Protein AF-A0A965QJ14-F1 (afdb_monomer)

Structure (mmCIF, N/CA/C/O backbone):
data_AF-A0A965QJ14-F1
#
_entry.id   AF-A0A965QJ14-F1
#
loop_
_atom_site.group_PDB
_atom_site.id
_atom_site.type_symbol
_atom_site.label_atom_id
_atom_site.label_alt_id
_atom_site.label_comp_id
_atom_site.label_asym_id
_atom_site.label_entity_id
_atom_site.label_seq_id
_atom_site.pdbx_PDB_ins_code
_atom_site.Cartn_x
_atom_site.Cartn_y
_atom_site.Cartn_z
_atom_site.occupancy
_atom_site.B_iso_or_equiv
_atom_site.auth_seq_id
_atom_site.auth_comp_id
_atom_site.auth_asym_id
_atom_site.auth_atom_id
_atom_site.pdbx_PDB_model_num
ATOM 1 N N . PRO A 1 1 ? 15.599 -41.727 -6.965 1.00 34.91 1 PRO A N 1
ATOM 2 C CA . PRO A 1 1 ? 16.949 -41.591 -7.567 1.00 34.91 1 PRO A CA 1
ATOM 3 C C . PRO A 1 1 ? 17.656 -40.331 -7.037 1.00 34.91 1 PRO A C 1
ATOM 5 O O . PRO A 1 1 ? 17.507 -39.243 -7.571 1.00 34.91 1 PRO A O 1
ATOM 8 N N . THR A 1 2 ? 18.302 -40.523 -5.885 1.00 31.22 2 THR A N 1
ATOM 9 C CA . THR A 1 2 ? 19.515 -39.866 -5.357 1.00 31.22 2 THR A CA 1
ATOM 10 C C . THR A 1 2 ? 19.988 -38.524 -5.944 1.00 31.22 2 THR A C 1
ATOM 12 O O . THR A 1 2 ? 20.494 -38.467 -7.062 1.00 31.22 2 THR A O 1
ATOM 15 N N . PHE A 1 3 ? 19.957 -37.493 -5.091 1.00 28.38 3 PHE A N 1
ATOM 16 C CA . PHE A 1 3 ? 20.779 -36.276 -5.158 1.00 28.38 3 PHE A CA 1
ATOM 17 C C . PHE A 1 3 ? 22.271 -36.586 -4.913 1.00 28.38 3 PHE A C 1
ATOM 19 O O . PHE A 1 3 ? 22.562 -37.431 -4.061 1.00 28.38 3 PHE A O 1
ATOM 26 N N . PRO A 1 4 ? 23.227 -35.871 -5.539 1.00 39.47 4 PRO A N 1
ATOM 27 C CA . PRO A 1 4 ? 24.617 -35.866 -5.104 1.00 39.47 4 PRO A CA 1
ATOM 28 C C . PRO A 1 4 ? 24.947 -34.650 -4.223 1.00 39.47 4 PRO A C 1
ATOM 30 O O . PRO A 1 4 ? 24.648 -33.504 -4.554 1.00 39.47 4 PRO A O 1
ATOM 33 N N . ALA A 1 5 ? 25.608 -34.937 -3.101 1.00 30.12 5 ALA A N 1
ATOM 34 C CA . ALA A 1 5 ? 26.151 -33.988 -2.138 1.00 30.12 5 ALA A CA 1
ATOM 35 C C . ALA A 1 5 ? 27.408 -33.269 -2.669 1.00 30.12 5 ALA A C 1
ATOM 37 O O . ALA A 1 5 ? 28.304 -33.899 -3.236 1.00 30.12 5 ALA A O 1
ATOM 38 N N . LEU A 1 6 ? 27.503 -31.960 -2.418 1.00 29.30 6 LEU A N 1
ATOM 39 C CA . LEU A 1 6 ? 28.696 -31.154 -2.677 1.00 29.30 6 LEU A CA 1
ATOM 40 C C . LEU A 1 6 ? 29.699 -31.273 -1.521 1.00 29.30 6 LEU A C 1
ATOM 42 O O . LEU A 1 6 ? 29.374 -31.092 -0.349 1.00 29.30 6 LEU A O 1
ATOM 46 N N . ARG A 1 7 ? 30.936 -31.611 -1.894 1.00 28.84 7 ARG A N 1
ATOM 47 C CA . ARG A 1 7 ? 32.100 -31.809 -1.026 1.00 28.84 7 ARG A CA 1
ATOM 48 C C . ARG A 1 7 ? 32.691 -30.477 -0.558 1.00 28.84 7 ARG A C 1
ATOM 50 O O . ARG A 1 7 ? 32.917 -29.578 -1.360 1.00 28.84 7 ARG A O 1
ATOM 57 N N . GLN A 1 8 ? 33.051 -30.429 0.724 1.00 26.95 8 GLN A N 1
ATOM 58 C CA . GLN A 1 8 ? 33.962 -29.448 1.316 1.00 26.95 8 GLN A CA 1
ATOM 59 C C . GLN A 1 8 ? 35.376 -29.580 0.726 1.00 26.95 8 GLN A C 1
ATOM 61 O O . GLN A 1 8 ? 35.921 -30.684 0.665 1.00 26.95 8 GLN A O 1
ATOM 66 N N . SER A 1 9 ? 36.012 -28.457 0.387 1.00 29.09 9 SER A N 1
ATOM 67 C CA . SER A 1 9 ? 37.451 -28.386 0.113 1.00 29.09 9 SER A CA 1
ATOM 68 C C . SER A 1 9 ? 38.147 -27.473 1.123 1.00 29.09 9 SER A C 1
ATOM 70 O O . SER A 1 9 ? 38.021 -26.252 1.066 1.00 29.09 9 SER A O 1
ATOM 72 N N . LYS A 1 10 ? 38.916 -28.088 2.027 1.00 26.64 10 LYS A N 1
ATOM 73 C CA . LYS A 1 10 ? 39.998 -27.451 2.787 1.00 26.64 10 LYS A CA 1
ATOM 74 C C . LYS A 1 10 ? 41.191 -27.217 1.851 1.00 26.64 10 LYS A C 1
ATOM 76 O O . LYS A 1 10 ? 41.605 -28.149 1.164 1.00 26.64 10 LYS A O 1
ATOM 81 N N . LYS A 1 11 ? 41.804 -26.033 1.900 1.00 27.42 11 LYS A N 1
ATOM 82 C CA . LYS A 1 11 ? 43.223 -25.836 1.565 1.00 27.42 11 LYS A CA 1
ATOM 83 C C . LYS A 1 11 ? 43.882 -24.989 2.652 1.00 27.42 11 LYS A C 1
ATOM 85 O O . LYS A 1 11 ? 43.335 -23.981 3.081 1.00 27.42 11 LYS A O 1
ATOM 90 N N . LEU A 1 12 ? 45.021 -25.494 3.111 1.00 26.45 12 LEU A N 1
ATOM 91 C CA . LEU A 1 12 ? 45.897 -24.992 4.165 1.00 26.45 12 LEU A CA 1
ATOM 92 C C . LEU A 1 12 ? 47.086 -24.231 3.554 1.00 26.45 12 LEU A C 1
ATOM 94 O O . LEU A 1 12 ? 47.591 -24.650 2.517 1.00 26.45 12 LEU A O 1
ATOM 98 N N . CYS A 1 13 ? 47.500 -23.188 4.285 1.00 23.22 13 CYS A N 1
ATOM 99 C CA . CYS A 1 13 ? 48.841 -22.626 4.528 1.00 23.22 13 CYS A CA 1
ATOM 100 C C . CYS A 1 13 ? 49.829 -22.288 3.393 1.00 23.22 13 CYS A C 1
ATOM 102 O O . CYS A 1 13 ? 50.221 -23.142 2.611 1.00 23.22 13 CYS A O 1
ATOM 104 N N . ASN A 1 14 ? 50.334 -21.047 3.459 1.00 24.73 14 ASN A N 1
ATOM 105 C CA . ASN A 1 14 ? 51.738 -20.651 3.724 1.00 24.73 14 ASN A CA 1
ATOM 106 C C . ASN A 1 14 ? 51.687 -19.169 4.178 1.00 24.73 14 ASN A C 1
ATOM 108 O O . ASN A 1 14 ? 51.086 -18.361 3.482 1.00 24.73 14 ASN A O 1
ATOM 112 N N . SER A 1 15 ? 51.941 -18.793 5.438 1.00 25.86 15 SER A N 1
ATOM 113 C CA . SER A 1 15 ? 53.226 -18.577 6.135 1.00 25.86 15 SER A CA 1
ATOM 114 C C . SER A 1 15 ? 54.187 -17.616 5.426 1.00 25.86 15 SER A C 1
ATOM 116 O O . SER A 1 15 ? 54.907 -18.040 4.532 1.00 25.86 15 SER A O 1
ATOM 118 N N . GLU A 1 16 ? 54.258 -16.375 5.909 1.00 26.72 16 GLU A N 1
ATOM 119 C CA . GLU A 1 16 ? 55.515 -15.638 6.067 1.00 26.72 16 GLU A CA 1
ATOM 120 C C . GLU A 1 16 ? 55.372 -14.623 7.213 1.00 26.72 16 GLU A C 1
ATOM 122 O O . GLU A 1 16 ? 54.346 -13.967 7.390 1.00 26.72 16 GLU A O 1
ATOM 127 N N . SER A 1 17 ? 56.398 -14.620 8.049 1.00 25.14 17 SER A N 1
ATOM 128 C CA . SER A 1 17 ? 56.559 -13.988 9.355 1.00 25.14 17 SER A CA 1
ATOM 129 C C . SER A 1 17 ? 57.442 -12.750 9.246 1.00 25.14 17 SER A C 1
ATOM 131 O O . SER A 1 17 ? 58.431 -12.816 8.527 1.00 25.14 17 SER A O 1
ATOM 133 N N . PHE A 1 18 ? 57.189 -11.705 10.039 1.00 26.47 18 PHE A N 1
ATOM 134 C CA . PHE A 1 18 ? 58.263 -10.876 10.595 1.00 26.47 18 PHE A CA 1
ATOM 135 C C . PHE A 1 18 ? 57.875 -10.316 11.965 1.00 26.47 18 PHE A C 1
ATOM 137 O O . PHE A 1 18 ? 56.829 -9.692 12.145 1.00 26.47 18 PHE A O 1
ATOM 144 N N . ASP A 1 19 ? 58.763 -10.594 12.912 1.00 26.38 19 ASP A N 1
ATOM 145 C CA . ASP A 1 19 ? 58.796 -10.149 14.293 1.00 26.38 19 ASP A CA 1
ATOM 146 C C . ASP A 1 19 ? 58.995 -8.631 14.422 1.00 26.38 19 ASP A C 1
ATOM 148 O O . ASP A 1 19 ? 59.750 -8.022 13.664 1.00 26.38 19 ASP A O 1
ATOM 152 N N . ASN A 1 20 ? 58.424 -8.035 15.472 1.00 25.66 20 ASN A N 1
ATOM 153 C CA . ASN A 1 20 ? 59.263 -7.382 16.477 1.00 25.66 20 ASN A CA 1
ATOM 154 C C . ASN A 1 20 ? 58.507 -7.151 17.790 1.00 25.66 20 ASN A C 1
ATOM 156 O O . ASN A 1 20 ? 57.520 -6.424 17.878 1.00 25.66 20 ASN A O 1
ATOM 160 N N . VAL A 1 21 ? 59.045 -7.803 18.814 1.00 26.30 21 VAL A N 1
ATOM 161 C CA . VAL A 1 21 ? 58.771 -7.650 20.238 1.00 26.30 21 VAL A CA 1
ATOM 162 C C . VAL A 1 21 ? 59.564 -6.452 20.754 1.00 26.30 21 VAL A C 1
ATOM 164 O O . VAL A 1 21 ? 60.751 -6.347 20.465 1.00 26.30 21 VAL A O 1
ATOM 167 N N . GLN A 1 22 ? 58.970 -5.637 21.626 1.00 25.09 22 GLN A N 1
ATOM 168 C CA . GLN A 1 22 ? 59.683 -5.198 22.825 1.00 25.09 22 GLN A CA 1
ATOM 169 C C . GLN A 1 22 ? 58.738 -5.165 24.027 1.00 25.09 22 GLN A C 1
ATOM 171 O O . GLN A 1 22 ? 57.704 -4.503 24.046 1.00 25.09 22 GLN A O 1
ATOM 176 N N . SER A 1 23 ? 59.128 -5.986 24.993 1.00 26.23 23 SER A N 1
ATOM 177 C CA . SER A 1 23 ? 58.611 -6.166 26.337 1.00 26.23 23 SER A CA 1
ATOM 178 C C . SER A 1 23 ? 59.093 -5.057 27.275 1.00 26.23 23 SER A C 1
ATOM 180 O O . SER A 1 23 ? 60.023 -4.323 26.949 1.00 26.23 23 SER A O 1
ATOM 182 N N . LEU A 1 24 ? 58.490 -4.991 28.466 1.00 25.67 24 LEU A N 1
ATOM 183 C CA . LEU A 1 24 ? 59.141 -5.120 29.787 1.00 25.67 24 LEU A CA 1
ATOM 184 C C . LEU A 1 24 ? 58.059 -4.837 30.852 1.00 25.67 24 LEU A C 1
ATOM 186 O O . LEU A 1 24 ? 57.444 -3.779 30.843 1.00 25.67 24 LEU A O 1
ATOM 190 N N . ASN A 1 25 ? 57.630 -5.877 31.581 1.00 27.23 25 ASN A N 1
ATOM 191 C CA . ASN A 1 25 ? 58.041 -6.224 32.962 1.00 27.23 25 ASN A CA 1
ATOM 192 C C . ASN A 1 25 ? 57.374 -5.335 34.021 1.00 27.23 25 ASN A C 1
ATOM 194 O O . ASN A 1 25 ? 57.344 -4.126 33.876 1.00 27.23 25 ASN A O 1
ATOM 198 N N . GLY A 1 26 ? 56.871 -5.810 35.155 1.00 25.03 26 GLY A N 1
ATOM 199 C CA . GLY A 1 26 ? 56.704 -7.118 35.803 1.00 25.03 26 GLY A CA 1
ATOM 200 C C . GLY A 1 26 ? 55.552 -6.912 36.814 1.00 25.03 26 GLY A C 1
ATOM 201 O O . GLY A 1 26 ? 54.895 -5.879 36.774 1.00 25.03 26 GLY A O 1
ATOM 202 N N . SER A 1 27 ? 55.192 -7.759 37.765 1.00 26.33 27 SER A N 1
ATOM 203 C CA . SER A 1 27 ? 55.778 -8.931 38.406 1.00 26.33 27 SER A CA 1
ATOM 204 C C . SER A 1 27 ? 54.718 -9.422 39.411 1.00 26.33 27 SER A C 1
ATOM 206 O O . SER A 1 27 ? 54.074 -8.563 40.004 1.00 26.33 27 SER A O 1
ATOM 208 N N . THR A 1 28 ? 54.619 -10.748 39.626 1.00 26.84 28 THR A N 1
ATOM 209 C CA . THR A 1 28 ? 54.346 -11.456 40.917 1.00 26.84 28 THR A CA 1
ATOM 210 C C . THR A 1 28 ? 53.105 -11.047 41.745 1.00 26.84 28 THR A C 1
ATOM 212 O O . THR A 1 28 ? 52.878 -9.875 41.978 1.00 26.84 28 THR A O 1
ATOM 215 N N . THR A 1 29 ? 52.265 -11.885 42.354 1.00 27.73 29 THR A N 1
ATOM 216 C CA . THR A 1 29 ? 52.260 -13.293 42.800 1.00 27.73 29 THR A CA 1
ATOM 217 C C . THR A 1 29 ? 50.895 -13.513 43.487 1.00 27.73 29 THR A C 1
ATOM 219 O O . THR A 1 29 ? 50.313 -12.555 43.984 1.00 27.73 29 THR A O 1
ATOM 222 N N . ASP A 1 30 ? 50.459 -14.772 43.565 1.00 28.47 30 ASP A N 1
ATOM 223 C CA . ASP A 1 30 ? 49.594 -15.374 44.597 1.00 28.47 30 ASP A CA 1
ATOM 224 C C . ASP A 1 30 ? 48.165 -14.858 44.877 1.00 28.47 30 ASP A C 1
ATOM 226 O O . ASP A 1 30 ? 47.934 -13.804 45.449 1.00 28.47 30 ASP A O 1
ATOM 230 N N . GLY A 1 31 ? 47.205 -15.762 44.634 1.00 26.44 31 GLY A N 1
ATOM 231 C CA . GLY A 1 31 ? 46.518 -16.451 45.735 1.00 26.44 31 GLY A CA 1
ATOM 232 C C . GLY A 1 31 ? 45.328 -15.771 46.431 1.00 26.44 31 GLY A C 1
ATOM 233 O O . GLY A 1 31 ? 45.478 -14.779 47.126 1.00 26.44 31 GLY A O 1
ATOM 234 N N . LEU A 1 32 ? 44.205 -16.505 46.414 1.00 26.58 32 LEU A N 1
ATOM 235 C CA . LEU A 1 32 ? 43.090 -16.526 47.383 1.00 26.58 32 LEU A CA 1
ATOM 236 C C . LEU A 1 32 ? 41.877 -15.592 47.164 1.00 26.58 32 LEU A C 1
ATOM 238 O O . LEU A 1 32 ? 41.939 -14.387 47.335 1.00 26.58 32 LEU A O 1
ATOM 242 N N . ARG A 1 33 ? 40.745 -16.280 46.920 1.00 26.36 33 ARG A N 1
ATOM 243 C CA . ARG A 1 33 ? 39.408 -16.185 47.555 1.00 26.36 33 ARG A CA 1
ATOM 244 C C . ARG A 1 33 ? 38.651 -14.842 47.593 1.00 26.36 33 ARG A C 1
ATOM 246 O O . ARG A 1 33 ? 39.150 -13.845 48.077 1.00 26.36 33 ARG A O 1
ATOM 253 N N . HIS A 1 34 ? 37.374 -14.953 47.196 1.00 32.16 34 HIS A N 1
ATOM 254 C CA . HIS A 1 34 ? 36.167 -14.278 47.709 1.00 32.16 34 HIS A CA 1
ATOM 255 C C . HIS A 1 34 ? 36.323 -12.872 48.317 1.00 32.16 34 HIS A C 1
ATOM 257 O O . HIS A 1 34 ? 36.846 -12.736 49.412 1.00 32.16 34 HIS A O 1
ATOM 263 N N . ASP A 1 35 ? 35.705 -11.857 47.707 1.00 27.58 35 ASP A N 1
ATOM 264 C CA . ASP A 1 35 ? 34.407 -11.369 48.195 1.00 27.58 35 ASP A CA 1
ATOM 265 C C . ASP A 1 35 ? 33.853 -10.204 47.364 1.00 27.58 35 ASP A C 1
ATOM 267 O O . ASP A 1 35 ? 34.557 -9.369 46.799 1.00 27.58 35 ASP A O 1
ATOM 271 N N . SER A 1 36 ? 32.528 -10.187 47.307 1.00 32.06 36 SER A N 1
ATOM 272 C CA . SER A 1 36 ? 31.660 -9.149 46.771 1.00 32.06 36 SER A CA 1
ATOM 273 C C . SER A 1 36 ? 31.813 -7.811 47.504 1.00 32.06 36 SER A C 1
ATOM 275 O O . SER A 1 36 ? 31.583 -7.742 48.709 1.00 32.06 36 SER A O 1
ATOM 277 N N . ALA A 1 37 ? 32.058 -6.724 46.768 1.00 27.59 37 ALA A N 1
ATOM 278 C CA . ALA A 1 37 ? 31.913 -5.361 47.276 1.00 27.59 37 ALA A CA 1
ATOM 279 C C . ALA A 1 37 ? 31.064 -4.518 46.314 1.00 27.59 37 ALA A C 1
ATOM 281 O O . ALA A 1 37 ? 31.402 -4.294 45.155 1.00 27.59 37 ALA A O 1
ATOM 282 N N . SER A 1 38 ? 29.915 -4.087 46.827 1.00 28.69 38 SER A N 1
ATOM 283 C CA . SER A 1 38 ? 28.917 -3.267 46.148 1.00 28.69 38 SER A CA 1
ATOM 284 C C . SER A 1 38 ? 29.365 -1.804 46.082 1.00 28.69 38 SER A C 1
ATOM 286 O O . SER A 1 38 ? 29.617 -1.194 47.119 1.00 28.69 38 SER A O 1
ATOM 288 N N . ILE A 1 39 ? 29.382 -1.210 44.888 1.00 26.64 39 ILE A N 1
ATOM 289 C CA . ILE A 1 39 ? 29.511 0.243 44.708 1.00 26.64 39 ILE A CA 1
ATOM 290 C C . ILE A 1 39 ? 28.097 0.836 44.680 1.00 26.64 39 ILE A C 1
ATOM 292 O O . ILE A 1 39 ? 27.339 0.625 43.737 1.00 26.64 39 ILE A O 1
ATOM 296 N N . LYS A 1 40 ? 27.724 1.564 45.740 1.00 26.80 40 LYS A N 1
ATOM 297 C CA . LYS A 1 40 ? 26.507 2.388 45.795 1.00 26.80 40 LYS A CA 1
ATOM 298 C C . LYS A 1 40 ? 26.860 3.819 45.395 1.00 26.80 40 LYS A C 1
ATOM 300 O O . LYS A 1 40 ? 27.576 4.492 46.130 1.00 26.80 40 LYS A O 1
ATOM 305 N N . LEU A 1 41 ? 26.319 4.295 44.275 1.00 23.94 41 LEU A N 1
ATOM 306 C CA . LEU A 1 41 ? 26.297 5.717 43.935 1.00 23.94 41 LEU A CA 1
ATOM 307 C C . LEU A 1 41 ? 24.914 6.281 44.292 1.00 23.94 41 LEU A C 1
ATOM 309 O O . LEU A 1 41 ? 23.889 5.782 43.830 1.00 23.94 41 LEU A O 1
ATOM 313 N N . ALA A 1 42 ? 24.893 7.281 45.171 1.00 25.67 42 ALA A N 1
ATOM 314 C CA . ALA A 1 42 ? 23.685 7.930 45.662 1.00 25.67 42 ALA A CA 1
ATOM 315 C C . ALA A 1 42 ? 23.212 9.021 44.688 1.00 25.67 42 ALA A C 1
ATOM 317 O O . ALA A 1 42 ? 23.981 9.914 44.341 1.00 25.67 42 ALA A O 1
ATOM 318 N N . VAL A 1 43 ? 21.932 8.993 44.310 1.00 25.27 43 VAL A N 1
ATOM 319 C CA . VAL A 1 43 ? 21.239 10.141 43.706 1.00 25.27 43 VAL A CA 1
ATOM 320 C C . VAL A 1 43 ? 20.302 10.725 44.759 1.00 25.27 43 VAL A C 1
ATOM 322 O O . VAL A 1 43 ? 19.409 10.052 45.271 1.00 25.27 43 VAL A O 1
ATOM 325 N N . VAL A 1 44 ? 20.548 11.985 45.110 1.00 24.59 44 VAL A N 1
ATOM 326 C CA . VAL A 1 44 ? 19.746 12.783 46.040 1.00 24.59 44 VAL A CA 1
ATOM 327 C C . VAL A 1 44 ? 18.496 13.277 45.309 1.00 24.59 44 VAL A C 1
ATOM 329 O O . VAL A 1 44 ? 18.603 14.088 44.395 1.00 24.59 44 VAL A O 1
ATOM 332 N N . ALA A 1 45 ? 17.311 12.836 45.737 1.00 28.41 45 ALA A N 1
ATOM 333 C CA . ALA A 1 45 ? 16.036 13.423 45.332 1.00 28.41 45 ALA A CA 1
ATOM 334 C C . ALA A 1 45 ? 15.412 14.182 46.513 1.00 28.41 45 ALA A C 1
ATOM 336 O O . ALA A 1 45 ? 15.171 13.637 47.590 1.00 28.41 45 ALA A O 1
ATOM 337 N N . HIS A 1 46 ? 15.186 15.474 46.297 1.00 25.88 46 HIS A N 1
ATOM 338 C CA . HIS A 1 46 ? 14.605 16.424 47.236 1.00 25.88 46 HIS A CA 1
ATOM 339 C C . HIS A 1 46 ? 13.072 16.361 47.141 1.00 25.88 46 HIS A C 1
ATOM 341 O O . HIS A 1 46 ? 12.513 16.859 46.169 1.00 25.88 46 HIS A O 1
ATOM 347 N N . LEU A 1 47 ? 12.371 15.814 48.143 1.00 29.50 47 LEU A N 1
ATOM 348 C CA . LEU A 1 47 ? 10.923 16.022 48.290 1.00 29.50 47 LEU A CA 1
ATOM 349 C C . LEU A 1 47 ? 10.535 16.280 49.752 1.00 29.50 47 LEU A C 1
ATOM 351 O O . LEU A 1 47 ? 10.887 15.547 50.676 1.00 29.50 47 LEU A O 1
ATOM 355 N N . ARG A 1 48 ? 9.837 17.405 49.942 1.00 28.70 48 ARG A N 1
ATOM 356 C CA . ARG A 1 48 ? 9.405 17.975 51.221 1.00 28.70 48 ARG A CA 1
ATOM 357 C C . ARG A 1 48 ? 8.254 17.172 51.843 1.00 28.70 48 ARG A C 1
ATOM 359 O O . ARG A 1 48 ? 7.320 16.755 51.172 1.00 28.70 48 ARG A O 1
ATOM 366 N N . LYS A 1 49 ? 8.347 17.040 53.168 1.00 31.50 49 LYS A N 1
ATOM 367 C CA . LYS A 1 49 ? 7.435 16.386 54.120 1.00 31.50 49 LYS A CA 1
ATOM 368 C C . LYS A 1 49 ? 6.003 16.939 54.099 1.00 31.50 49 LYS A C 1
ATOM 370 O O . LYS A 1 49 ? 5.829 18.154 54.135 1.00 31.50 49 LYS A O 1
ATOM 375 N N . SER A 1 50 ? 5.017 16.069 54.342 1.00 29.88 50 SER A N 1
ATOM 376 C CA . SER A 1 50 ? 4.073 16.245 55.469 1.00 29.88 50 SER A CA 1
ATOM 377 C C . SER A 1 50 ? 3.219 14.993 55.774 1.00 29.88 50 SER A C 1
ATOM 379 O O . SER A 1 50 ? 2.441 14.569 54.940 1.00 29.88 50 SER A O 1
ATOM 381 N N . ARG A 1 51 ? 3.397 14.474 57.011 1.00 30.27 51 ARG A N 1
ATOM 382 C CA . ARG A 1 51 ? 2.440 13.897 58.004 1.00 30.27 51 ARG A CA 1
ATOM 383 C C . ARG A 1 51 ? 1.386 12.878 57.492 1.00 30.27 51 ARG A C 1
ATOM 385 O O . ARG A 1 51 ? 0.612 13.196 56.613 1.00 30.27 51 ARG A O 1
ATOM 392 N N . VAL A 1 52 ? 1.227 11.676 58.069 1.00 29.98 52 VAL A N 1
ATOM 393 C CA . VAL A 1 52 ? 0.714 11.383 59.432 1.00 29.98 52 VAL A CA 1
ATOM 394 C C . VAL A 1 52 ? 1.033 9.926 59.864 1.00 29.98 52 VAL A C 1
ATOM 396 O O . VAL A 1 52 ? 1.229 9.036 59.048 1.00 29.98 52 VAL A O 1
ATOM 399 N N . LYS A 1 53 ? 1.082 9.770 61.194 1.00 27.94 53 LYS A N 1
ATOM 400 C CA . LYS A 1 53 ? 1.279 8.636 62.120 1.00 27.94 53 LYS A CA 1
ATOM 401 C C . LYS A 1 53 ? 0.416 7.371 61.900 1.00 27.94 53 LYS A C 1
ATOM 403 O O . LYS A 1 53 ? -0.792 7.514 61.782 1.00 27.94 53 LYS A O 1
ATOM 408 N N . SER A 1 54 ? 0.999 6.184 62.128 1.00 29.53 54 SER A N 1
ATOM 409 C CA . SER A 1 54 ? 0.617 5.236 63.210 1.00 29.53 54 SER A CA 1
ATOM 410 C C . SER A 1 54 ? 1.497 3.970 63.218 1.00 29.53 54 SER A C 1
ATOM 412 O O . SER A 1 54 ? 1.943 3.511 62.175 1.00 29.53 54 SER A O 1
ATOM 414 N N . VAL A 1 55 ? 1.751 3.447 64.420 1.00 29.36 55 VAL A N 1
ATOM 415 C CA . VAL A 1 55 ? 2.665 2.349 64.803 1.00 29.36 55 VAL A CA 1
ATOM 416 C C . VAL A 1 55 ? 1.860 1.082 65.112 1.00 29.36 55 VAL A C 1
ATOM 418 O O . VAL A 1 55 ? 0.833 1.233 65.763 1.00 29.36 55 VAL A O 1
ATOM 421 N N . LEU A 1 56 ? 2.348 -0.124 64.769 1.00 26.23 56 LEU A N 1
ATOM 422 C CA . LEU A 1 56 ? 2.255 -1.343 65.606 1.00 26.23 56 LEU A CA 1
ATOM 423 C C . LEU A 1 56 ? 3.112 -2.511 65.053 1.00 26.23 56 LEU A C 1
ATOM 425 O O . LEU A 1 56 ? 3.228 -2.693 63.847 1.00 26.23 56 LEU A O 1
ATOM 429 N N . TRP A 1 57 ? 3.754 -3.218 65.993 1.00 24.36 57 TRP A N 1
ATOM 430 C CA . TRP A 1 57 ? 4.732 -4.324 65.901 1.00 24.36 57 TRP A CA 1
ATOM 431 C C . TRP A 1 57 ? 4.052 -5.655 65.458 1.00 24.36 57 TRP A C 1
ATOM 433 O O . TRP A 1 57 ? 2.829 -5.692 65.467 1.00 24.36 57 TRP A O 1
ATOM 443 N N . CYS A 1 58 ? 4.650 -6.807 65.105 1.00 25.31 58 CYS A N 1
ATOM 444 C CA . CYS A 1 58 ? 5.940 -7.483 65.333 1.00 25.31 58 CYS A CA 1
ATOM 445 C C . CYS A 1 58 ? 5.951 -8.801 64.490 1.00 25.31 58 CYS A C 1
ATOM 447 O O . CYS A 1 58 ? 4.866 -9.346 64.317 1.00 25.31 58 CYS A O 1
ATOM 449 N N . THR A 1 59 ? 7.134 -9.300 64.065 1.00 28.45 59 THR A N 1
ATOM 450 C CA . THR A 1 59 ? 7.597 -10.731 63.939 1.00 28.45 59 THR A CA 1
ATOM 451 C C . THR A 1 59 ? 6.692 -11.781 63.242 1.00 28.45 59 THR A C 1
ATOM 453 O O . THR A 1 59 ? 5.521 -11.883 63.561 1.00 28.45 59 THR A O 1
ATOM 456 N N . ASP A 1 60 ? 7.102 -12.685 62.341 1.00 26.81 60 ASP A N 1
ATOM 457 C CA . ASP A 1 60 ? 8.388 -13.321 62.018 1.00 26.81 60 ASP A CA 1
ATOM 458 C C . ASP A 1 60 ? 8.351 -13.958 60.600 1.00 26.81 60 ASP A C 1
ATOM 460 O O . ASP A 1 60 ? 7.299 -14.108 59.983 1.00 26.81 60 ASP A O 1
ATOM 464 N N . PHE A 1 61 ? 9.544 -14.318 60.121 1.00 29.67 61 PHE A N 1
ATOM 465 C CA . PHE A 1 61 ? 9.973 -14.961 58.866 1.00 29.67 61 PHE A CA 1
ATOM 466 C C . PHE A 1 61 ? 9.134 -16.137 58.304 1.00 29.67 61 PHE A C 1
ATOM 468 O O . PHE A 1 61 ? 8.724 -17.005 59.067 1.00 29.67 61 PHE A O 1
ATOM 475 N N . PHE A 1 62 ? 9.041 -16.259 56.961 1.00 25.72 62 PHE A N 1
ATOM 476 C CA . PHE A 1 62 ? 9.749 -17.268 56.119 1.00 25.72 62 PHE A CA 1
ATOM 477 C C . PHE A 1 62 ? 9.379 -17.163 54.604 1.00 25.72 62 PHE A C 1
ATOM 479 O O . PHE A 1 62 ? 8.200 -17.078 54.292 1.00 25.72 62 PHE A O 1
ATOM 486 N N . CYS A 1 63 ? 10.407 -17.183 53.722 1.00 27.81 63 CYS A N 1
ATOM 487 C CA . CYS A 1 63 ? 10.517 -17.481 52.256 1.00 27.81 63 CYS A CA 1
ATOM 488 C C . CYS A 1 63 ? 9.370 -17.098 51.276 1.00 27.81 63 CYS A C 1
ATOM 490 O O . CYS A 1 63 ? 8.223 -17.441 51.506 1.00 27.81 63 CYS A O 1
ATOM 492 N N . ASP A 1 64 ? 9.561 -16.446 50.115 1.00 29.61 64 ASP A N 1
ATOM 493 C CA . ASP A 1 64 ? 10.523 -16.630 49.000 1.00 29.61 64 ASP A CA 1
ATOM 494 C C . ASP A 1 64 ? 10.446 -15.376 48.065 1.00 29.61 64 ASP A C 1
ATOM 496 O O . ASP A 1 64 ? 9.342 -14.833 47.921 1.00 29.61 64 ASP A O 1
ATOM 500 N N . PRO A 1 65 ? 11.518 -14.839 47.430 1.00 31.62 65 PRO A N 1
ATOM 501 C CA . PRO A 1 65 ? 11.423 -13.613 46.637 1.00 31.62 65 PRO A CA 1
ATOM 502 C C . PRO A 1 65 ? 10.957 -13.930 45.211 1.00 31.62 65 PRO A C 1
ATOM 504 O O . PRO A 1 65 ? 11.735 -13.949 44.258 1.00 31.62 65 PRO A O 1
ATOM 507 N N . GLY A 1 66 ? 9.652 -14.150 45.062 1.00 28.25 66 GLY A N 1
ATOM 508 C CA . GLY A 1 66 ? 8.990 -14.125 43.765 1.00 28.25 66 GLY A CA 1
ATOM 509 C C . GLY A 1 66 ? 9.104 -12.726 43.165 1.00 28.25 66 GLY A C 1
ATOM 510 O O . GLY A 1 66 ? 8.577 -11.756 43.709 1.00 28.25 66 GLY A O 1
ATOM 511 N N . SER A 1 67 ? 9.817 -12.622 42.049 1.00 29.84 67 SER A N 1
ATOM 512 C CA . SER A 1 67 ? 9.886 -11.438 41.203 1.00 29.84 67 SER A CA 1
ATOM 513 C C . SER A 1 67 ? 8.482 -10.883 40.946 1.00 29.84 67 SER A C 1
ATOM 515 O O . SER A 1 67 ? 7.714 -11.461 40.174 1.00 29.84 67 SER A O 1
ATOM 517 N N . PHE A 1 68 ? 8.150 -9.746 41.560 1.00 27.48 68 PHE A N 1
ATOM 518 C CA . PHE A 1 68 ? 7.038 -8.918 41.109 1.00 27.48 68 PHE A CA 1
ATOM 519 C C . PHE A 1 68 ? 7.424 -8.340 39.746 1.00 27.48 68 PHE A C 1
ATOM 521 O O . PHE A 1 68 ? 7.960 -7.240 39.631 1.00 27.48 68 PHE A O 1
ATOM 528 N N . VAL A 1 69 ? 7.172 -9.114 38.693 1.00 26.86 69 VAL A N 1
ATOM 529 C CA . VAL A 1 69 ? 7.012 -8.558 37.358 1.00 26.86 69 VAL A CA 1
ATOM 530 C C . VAL A 1 69 ? 5.710 -7.778 37.430 1.00 26.86 69 VAL A C 1
ATOM 532 O O . VAL A 1 69 ? 4.624 -8.355 37.426 1.00 26.86 69 VAL A O 1
ATOM 535 N N . VAL A 1 70 ? 5.811 -6.455 37.548 1.00 25.83 70 VAL A N 1
ATOM 536 C CA . VAL A 1 70 ? 4.697 -5.593 37.166 1.00 25.83 70 VAL A CA 1
ATOM 537 C C . VAL A 1 70 ? 4.512 -5.849 35.677 1.00 25.83 70 VAL A C 1
ATOM 539 O O . VAL A 1 70 ? 5.241 -5.314 34.846 1.00 25.83 70 VAL A O 1
ATOM 542 N N . SER A 1 71 ? 3.591 -6.754 35.348 1.00 27.70 71 SER A N 1
ATOM 543 C CA . SER A 1 71 ? 3.059 -6.884 34.004 1.00 27.70 71 SER A CA 1
ATOM 544 C C . SER A 1 71 ? 2.323 -5.581 33.737 1.00 27.70 71 SER A C 1
ATOM 546 O O . SER A 1 71 ? 1.161 -5.401 34.095 1.00 27.70 71 SER A O 1
ATOM 548 N N . VAL A 1 72 ? 3.054 -4.613 33.194 1.00 29.30 72 VAL A N 1
ATOM 549 C CA . VAL A 1 72 ? 2.431 -3.505 32.496 1.00 29.30 72 VAL A CA 1
ATOM 550 C C . VAL A 1 72 ? 1.894 -4.154 31.233 1.00 29.30 72 VAL A C 1
ATOM 552 O O . VAL A 1 72 ? 2.643 -4.399 30.288 1.00 29.30 72 VAL A O 1
ATOM 555 N N . SER A 1 73 ? 0.620 -4.545 31.253 1.00 31.92 73 SER A N 1
ATOM 556 C CA . SER A 1 73 ? -0.089 -4.870 30.023 1.00 31.92 73 SER A CA 1
ATOM 557 C C . SER A 1 73 ? 0.201 -3.730 29.044 1.00 31.92 73 SER A C 1
ATOM 559 O O . SER A 1 73 ? 0.059 -2.568 29.452 1.00 31.92 73 SER A O 1
ATOM 561 N N . PRO A 1 74 ? 0.658 -4.005 27.805 1.00 38.88 74 PRO A N 1
ATOM 562 C CA . PRO A 1 74 ? 0.810 -2.944 26.820 1.00 38.88 74 PRO A CA 1
ATOM 563 C C . PRO A 1 74 ? -0.505 -2.162 26.786 1.00 38.88 74 PRO A C 1
ATOM 565 O O . PRO A 1 74 ? -1.561 -2.796 26.925 1.00 38.88 74 PRO A O 1
ATOM 568 N N . PRO A 1 75 ? -0.460 -0.816 26.700 1.00 39.16 75 PRO A N 1
ATOM 569 C CA . PRO A 1 75 ? -1.671 -0.010 26.678 1.00 39.16 75 PRO A CA 1
ATOM 570 C C . PRO A 1 75 ? -2.597 -0.654 25.662 1.00 39.16 75 PRO A C 1
ATOM 572 O O . PRO A 1 75 ? -2.164 -0.935 24.547 1.00 39.16 75 PRO A O 1
ATOM 575 N N . GLU A 1 76 ? -3.809 -1.005 26.083 1.00 41.69 76 GLU A N 1
ATOM 576 C CA . GLU A 1 76 ? -4.785 -1.615 25.196 1.00 41.69 76 GLU A CA 1
ATOM 577 C C . GLU A 1 76 ? -4.905 -0.661 24.006 1.00 41.69 76 GLU A C 1
ATOM 579 O O . GLU A 1 76 ? -5.377 0.468 24.162 1.00 41.69 76 GLU A O 1
ATOM 584 N N . LEU A 1 77 ? -4.315 -1.046 22.868 1.00 49.28 7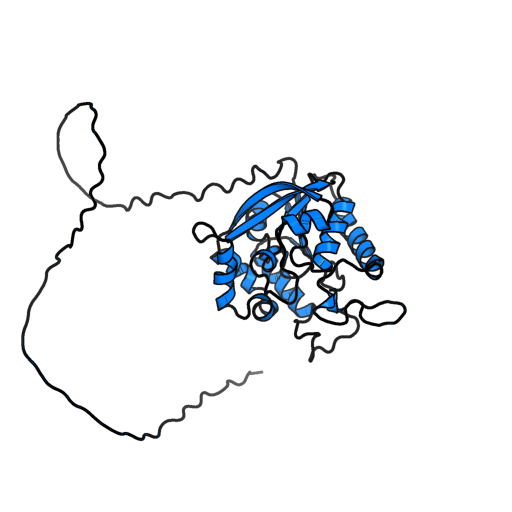7 LEU A N 1
ATOM 585 C CA . LEU A 1 77 ? -4.180 -0.189 21.698 1.00 49.28 77 LEU A CA 1
ATOM 586 C C . LEU A 1 77 ? -5.596 0.065 21.220 1.00 49.28 77 LEU A C 1
ATOM 588 O O . LEU A 1 77 ? -6.247 -0.789 20.617 1.00 49.28 77 LEU A O 1
ATOM 592 N N . SER A 1 78 ? -6.122 1.200 21.661 1.00 57.53 78 SER A N 1
ATOM 593 C CA . SER A 1 78 ? -7.532 1.491 21.583 1.00 57.53 78 SER A CA 1
ATOM 594 C C . SER A 1 78 ? -7.843 1.765 20.120 1.00 57.53 78 SER A C 1
ATOM 596 O O . SER A 1 78 ? -7.710 2.889 19.641 1.00 57.53 78 SER A O 1
ATOM 598 N N . LEU A 1 79 ? -8.350 0.744 19.433 1.00 73.19 79 LEU A N 1
ATOM 599 C CA . LEU A 1 79 ? -9.072 0.880 18.170 1.00 73.19 79 LEU A CA 1
ATOM 600 C C . LEU A 1 79 ? -10.414 1.617 18.364 1.00 73.19 79 LEU A C 1
ATOM 602 O O . LEU A 1 79 ? -11.286 1.523 17.512 1.00 73.19 79 LEU A O 1
ATOM 606 N N . ALA A 1 80 ? -10.620 2.338 19.478 1.00 73.81 80 ALA A N 1
ATOM 607 C CA . ALA A 1 80 ? -11.841 3.098 19.749 1.00 73.81 80 ALA A CA 1
ATOM 608 C C . ALA A 1 80 ? -12.095 4.208 18.722 1.00 73.81 80 ALA A C 1
ATOM 610 O O . ALA A 1 80 ? -13.213 4.708 18.636 1.00 73.81 80 ALA A O 1
ATOM 611 N N . TRP A 1 81 ? -11.070 4.593 17.957 1.00 81.38 81 TRP A N 1
ATOM 612 C CA . TRP A 1 81 ? -11.196 5.526 16.845 1.00 81.38 81 TRP A CA 1
ATOM 613 C C . TRP A 1 81 ? -11.721 4.874 15.558 1.00 81.38 81 TRP A C 1
ATOM 615 O O . TRP A 1 81 ? -12.131 5.603 14.658 1.00 81.38 81 TRP A O 1
ATOM 625 N N . ILE A 1 82 ? -11.756 3.538 15.468 1.00 83.31 82 ILE A N 1
ATOM 626 C CA . ILE A 1 82 ? -12.473 2.827 14.406 1.00 83.31 82 ILE A CA 1
ATOM 627 C C . ILE A 1 82 ? -13.939 2.715 14.828 1.00 83.31 82 ILE A C 1
ATOM 629 O O . ILE A 1 82 ? -14.234 2.093 15.856 1.00 83.31 82 ILE A O 1
ATOM 633 N N . PRO A 1 83 ? -14.866 3.313 14.063 1.00 80.19 83 PRO A N 1
ATOM 634 C CA . PRO A 1 83 ? -16.275 3.283 14.414 1.00 80.19 83 PRO A CA 1
ATOM 635 C C . PRO A 1 83 ? -16.831 1.851 14.491 1.00 80.19 83 PRO A C 1
ATOM 637 O O . PRO A 1 83 ? -16.513 0.993 13.665 1.00 80.19 83 PRO A O 1
ATOM 640 N N . LYS A 1 84 ? -17.651 1.579 15.515 1.00 81.56 84 LYS A N 1
ATOM 641 C CA . LYS A 1 84 ? -18.149 0.225 15.839 1.00 81.56 84 LYS A CA 1
ATOM 642 C C . LYS A 1 84 ? -19.158 -0.309 14.825 1.00 81.56 84 LYS A C 1
ATOM 64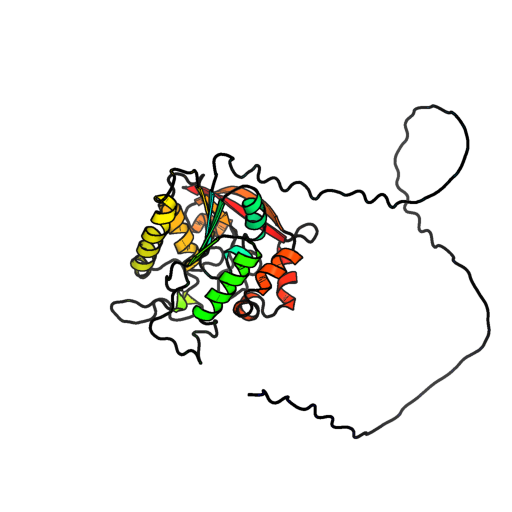4 O O . LYS A 1 84 ? -19.447 -1.502 14.831 1.00 81.56 84 LYS A O 1
ATOM 649 N N . GLU A 1 85 ? -19.722 0.562 13.999 1.00 83.69 85 GLU A N 1
ATOM 650 C CA . GLU A 1 85 ? -20.609 0.193 12.907 1.00 83.69 85 GLU A CA 1
ATOM 651 C C . GLU A 1 85 ? -19.892 -0.656 11.854 1.00 83.69 85 GLU A C 1
ATOM 653 O O . GLU A 1 85 ? -20.526 -1.523 11.251 1.00 83.69 85 GLU A O 1
ATOM 658 N N . PHE A 1 86 ? -18.580 -0.467 11.664 1.00 87.38 86 PHE A N 1
ATOM 659 C CA . PHE A 1 86 ? -17.809 -1.258 10.716 1.00 87.38 86 PHE A CA 1
ATOM 660 C C . PHE A 1 86 ? -17.658 -2.692 11.213 1.00 87.38 86 PHE A C 1
ATOM 662 O O . PHE A 1 86 ? -17.078 -2.968 12.260 1.00 87.38 86 PHE A O 1
ATOM 669 N N . SER A 1 87 ? -18.178 -3.620 10.416 1.00 87.75 87 SER A N 1
ATOM 670 C CA . SER A 1 87 ? -18.077 -5.062 10.675 1.00 87.75 87 SER A CA 1
ATOM 671 C C . SER A 1 87 ? -17.082 -5.753 9.745 1.00 87.75 87 SER A C 1
ATOM 673 O O . SER A 1 87 ? -16.874 -6.963 9.853 1.00 87.75 87 SER A O 1
ATOM 675 N N . ARG A 1 88 ? -16.483 -4.981 8.831 1.00 91.62 88 ARG A N 1
ATOM 676 C CA . ARG A 1 88 ? -15.550 -5.442 7.812 1.00 91.62 88 ARG A CA 1
ATOM 677 C C . ARG A 1 88 ? -14.534 -4.359 7.474 1.00 91.62 88 ARG A C 1
ATOM 679 O O . ARG A 1 88 ? -14.892 -3.184 7.378 1.00 91.62 88 ARG A O 1
ATOM 686 N N . VAL A 1 89 ? -13.303 -4.780 7.216 1.00 94.19 89 VAL A N 1
ATOM 687 C CA . VAL A 1 89 ? -12.227 -3.941 6.685 1.00 94.19 89 VAL A CA 1
ATOM 688 C C . VAL A 1 89 ? -11.757 -4.495 5.348 1.00 94.19 89 VAL A C 1
ATOM 690 O O . VAL A 1 89 ? -11.546 -5.699 5.203 1.00 94.19 89 VAL A O 1
ATOM 693 N N . VAL A 1 90 ? -11.581 -3.602 4.376 1.00 96.25 90 VAL A N 1
ATOM 694 C CA . VAL A 1 90 ? -10.938 -3.903 3.097 1.00 96.25 90 VAL A CA 1
ATOM 695 C C . VAL A 1 90 ? -9.693 -3.035 2.972 1.00 96.25 90 VAL A C 1
ATOM 697 O O . VAL A 1 90 ? -9.793 -1.817 2.827 1.00 96.25 90 VAL A O 1
ATOM 700 N N . VAL A 1 91 ? -8.519 -3.658 3.036 1.00 98.38 91 VAL A N 1
ATOM 701 C CA . VAL A 1 91 ? -7.243 -2.992 2.759 1.00 98.38 91 VAL A CA 1
ATOM 702 C C . VAL A 1 91 ? -6.999 -3.040 1.256 1.00 98.38 91 VAL A C 1
ATOM 704 O O . VAL A 1 91 ? -6.997 -4.120 0.676 1.00 98.38 91 VAL A O 1
ATOM 707 N N . VAL A 1 92 ? -6.794 -1.894 0.615 1.00 98.62 92 VAL A N 1
ATOM 708 C CA . VAL A 1 92 ? -6.431 -1.802 -0.803 1.00 98.62 92 VAL A CA 1
ATOM 709 C C . VAL A 1 92 ? -4.928 -1.565 -0.892 1.00 98.62 92 VAL A C 1
ATOM 711 O O . VAL A 1 92 ? -4.455 -0.474 -0.579 1.00 98.62 92 VAL A O 1
ATOM 714 N N . SER A 1 93 ? -4.191 -2.598 -1.298 1.00 98.69 93 SER A N 1
ATOM 715 C CA . SER A 1 93 ? -2.732 -2.586 -1.443 1.00 98.69 93 SER A CA 1
ATOM 716 C C . SER A 1 93 ? -2.364 -2.346 -2.909 1.00 98.69 93 SER A C 1
ATOM 718 O O . SER A 1 93 ? -2.775 -3.151 -3.748 1.00 98.69 93 SER A O 1
ATOM 720 N N . PRO A 1 94 ? -1.627 -1.279 -3.266 1.00 98.44 94 PRO A N 1
ATOM 721 C CA . PRO A 1 94 ? -1.193 -1.064 -4.647 1.00 98.44 94 PRO A CA 1
ATOM 722 C C . PRO A 1 94 ? -0.341 -2.225 -5.156 1.00 98.44 94 PRO A C 1
ATOM 724 O O . PRO A 1 94 ? -0.706 -2.840 -6.157 1.00 98.44 94 PRO A O 1
ATOM 727 N N . HIS A 1 95 ? 0.707 -2.595 -4.419 1.00 98.12 95 HIS A N 1
ATOM 728 C CA . HIS A 1 95 ? 1.609 -3.694 -4.750 1.00 98.12 95 HIS A CA 1
ATOM 729 C C . HIS A 1 95 ? 1.667 -4.755 -3.641 1.00 98.12 95 HIS A C 1
ATOM 731 O O . HIS A 1 95 ? 1.008 -4.662 -2.598 1.00 98.12 95 HIS A O 1
ATOM 737 N N . MET A 1 96 ? 2.411 -5.819 -3.943 1.00 97.94 96 MET A N 1
ATOM 738 C CA . MET A 1 96 ? 2.634 -6.994 -3.100 1.00 97.94 96 MET A CA 1
ATOM 739 C C . MET A 1 96 ? 3.733 -6.717 -2.074 1.00 97.94 96 MET A C 1
ATOM 741 O O . MET A 1 96 ? 4.890 -7.054 -2.336 1.00 97.94 96 MET A O 1
ATOM 745 N N . ASP A 1 97 ? 3.361 -6.040 -0.985 1.00 97.94 97 ASP A N 1
ATOM 746 C CA . ASP A 1 97 ? 4.196 -5.620 0.159 1.00 97.94 97 ASP A CA 1
ATOM 747 C C . ASP A 1 97 ? 3.522 -4.473 0.938 1.00 97.94 97 ASP A C 1
ATOM 749 O O . ASP A 1 97 ? 3.496 -4.477 2.174 1.00 97.94 97 ASP A O 1
ATOM 753 N N . ASP A 1 98 ? 2.941 -3.510 0.215 1.00 98.44 98 ASP A N 1
ATOM 754 C CA . ASP A 1 98 ? 2.486 -2.213 0.734 1.00 98.44 98 ASP A CA 1
ATOM 755 C C . ASP A 1 98 ? 1.564 -2.311 1.959 1.00 98.44 98 ASP A C 1
ATOM 757 O O . ASP A 1 98 ? 1.727 -1.553 2.923 1.00 98.44 98 ASP A O 1
ATOM 761 N N . ALA A 1 99 ? 0.608 -3.247 1.959 1.00 98.38 99 ALA A N 1
ATOM 762 C CA . ALA A 1 99 ? -0.308 -3.448 3.079 1.00 98.38 99 ALA A CA 1
ATOM 763 C C . ALA A 1 99 ? 0.429 -3.838 4.367 1.00 98.38 99 ALA A C 1
ATOM 765 O O . ALA A 1 99 ? 0.195 -3.232 5.415 1.00 98.38 99 ALA A O 1
ATOM 766 N N . ILE A 1 100 ? 1.335 -4.818 4.311 1.00 98.38 100 ILE A N 1
ATOM 767 C CA . ILE A 1 100 ? 2.097 -5.254 5.489 1.00 98.38 100 ILE A CA 1
ATOM 768 C C . ILE A 1 100 ? 3.092 -4.171 5.908 1.00 98.38 100 ILE A C 1
ATOM 770 O O . ILE A 1 100 ? 3.195 -3.858 7.100 1.00 98.38 100 ILE A O 1
ATOM 774 N N . LEU A 1 101 ? 3.768 -3.548 4.940 1.00 97.81 101 LEU A N 1
ATOM 775 C CA . LEU A 1 101 ? 4.712 -2.460 5.185 1.00 97.81 101 LEU A CA 1
ATOM 776 C C . LEU A 1 101 ? 4.059 -1.270 5.887 1.00 97.81 101 LEU A C 1
ATOM 778 O O . LEU A 1 101 ? 4.627 -0.735 6.843 1.00 97.81 101 LEU A O 1
ATOM 782 N N . SER A 1 102 ? 2.861 -0.875 5.467 1.00 98.06 102 SER A N 1
ATOM 783 C CA . SER A 1 102 ? 2.245 0.376 5.920 1.00 98.06 102 SER A CA 1
ATOM 784 C C . SER A 1 102 ? 1.226 0.189 7.047 1.00 98.06 102 SER A C 1
ATOM 786 O O . SER A 1 102 ? 1.094 1.071 7.894 1.00 98.06 102 SER A O 1
ATOM 788 N N . CYS A 1 103 ? 0.523 -0.949 7.101 1.00 97.50 103 CYS A N 1
ATOM 789 C CA . CYS A 1 103 ? -0.586 -1.157 8.042 1.00 97.50 103 CYS A CA 1
ATOM 790 C C . CYS A 1 103 ? -0.711 -2.573 8.637 1.00 97.50 103 CYS A C 1
ATOM 792 O O . CYS A 1 103 ? -1.748 -2.898 9.223 1.00 97.50 103 CYS A O 1
ATOM 794 N N . GLY A 1 104 ? 0.319 -3.422 8.525 1.00 97.38 104 GLY A N 1
ATOM 795 C CA . GLY A 1 104 ? 0.293 -4.794 9.047 1.00 97.38 104 GLY A CA 1
ATOM 796 C C . GLY A 1 104 ? 0.018 -4.877 10.555 1.00 97.38 104 GLY A C 1
ATOM 797 O O . GLY A 1 104 ? -0.704 -5.765 11.012 1.00 97.38 104 GLY A O 1
ATOM 798 N N . GLY A 1 105 ? 0.514 -3.911 11.333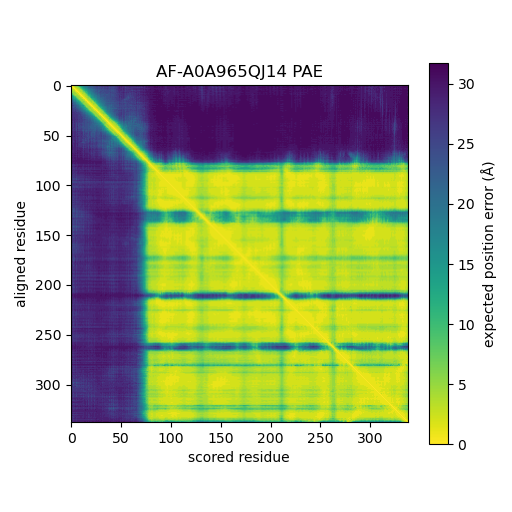 1.00 96.12 105 GLY A N 1
ATOM 799 C CA . GLY A 1 105 ? 0.247 -3.803 12.763 1.00 96.12 105 GLY A CA 1
ATOM 800 C C . GLY A 1 105 ? -1.227 -3.571 13.070 1.00 96.12 105 GLY A C 1
ATOM 801 O O . GLY A 1 105 ? -1.820 -4.335 13.835 1.00 96.12 105 GLY A O 1
ATOM 802 N N . LEU A 1 106 ? -1.836 -2.564 12.443 1.00 96.19 106 LEU A N 1
ATOM 803 C CA . LEU A 1 106 ? -3.269 -2.300 12.556 1.00 96.19 106 LEU A CA 1
ATOM 804 C C . LEU A 1 106 ? -4.104 -3.507 12.113 1.00 96.19 106 LEU A C 1
ATOM 806 O O . LEU A 1 106 ? -5.023 -3.920 12.826 1.00 96.19 106 LEU A O 1
ATOM 810 N N . LEU A 1 107 ? -3.760 -4.102 10.971 1.00 96.62 107 LEU A N 1
ATOM 811 C CA . LEU A 1 107 ? -4.460 -5.257 10.417 1.00 96.62 107 LEU A CA 1
ATOM 812 C C . LEU A 1 107 ? -4.442 -6.450 11.389 1.00 96.62 107 LEU A C 1
ATOM 814 O O . LEU A 1 107 ? -5.485 -7.052 11.638 1.00 96.62 107 LEU A O 1
ATOM 818 N N . SER A 1 108 ? -3.305 -6.716 12.042 1.00 96.25 108 SER A N 1
ATOM 819 C CA . SER A 1 108 ? -3.177 -7.776 13.059 1.00 96.25 108 SER A CA 1
ATOM 820 C C . SER A 1 108 ? -4.115 -7.606 14.264 1.00 96.25 108 SER A C 1
ATOM 822 O O . SER A 1 108 ? -4.529 -8.584 14.895 1.00 96.25 108 SER A O 1
ATOM 824 N N . LEU A 1 109 ? -4.465 -6.362 14.606 1.00 94.44 109 LEU A N 1
ATOM 825 C CA . LEU A 1 109 ? -5.399 -6.060 15.688 1.00 94.44 109 LEU A CA 1
ATOM 826 C C . LEU A 1 109 ? -6.850 -6.165 15.220 1.00 94.44 109 LEU A C 1
ATOM 828 O O . LEU A 1 109 ? -7.699 -6.651 15.972 1.00 94.44 109 LEU A O 1
ATOM 832 N N . LEU A 1 110 ? -7.132 -5.735 13.988 1.00 94.19 110 LEU A N 1
ATOM 833 C CA . LEU A 1 110 ? -8.469 -5.781 13.400 1.00 94.19 110 LEU A CA 1
ATOM 834 C C . LEU A 1 110 ? -8.947 -7.208 13.145 1.00 94.19 110 LEU A C 1
ATOM 836 O O . LEU A 1 110 ? -10.104 -7.510 13.437 1.00 94.19 110 LEU A O 1
ATOM 840 N N . LEU A 1 111 ? -8.048 -8.105 12.733 1.00 94.69 111 LEU A N 1
ATOM 841 C CA . LEU A 1 111 ? -8.334 -9.532 12.538 1.00 94.69 111 LEU A CA 1
ATOM 842 C C . LEU A 1 111 ? -8.896 -10.221 13.794 1.00 94.69 111 LEU A C 1
ATOM 844 O O . LEU A 1 111 ? -9.615 -11.211 13.699 1.00 94.69 111 LEU A O 1
ATOM 848 N N . LYS A 1 112 ? -8.627 -9.678 14.989 1.00 92.00 112 LYS A N 1
ATOM 849 C CA . LYS A 1 112 ? -9.171 -10.189 16.262 1.00 92.00 112 LYS A CA 1
ATOM 850 C C . LYS A 1 112 ? -10.604 -9.726 16.541 1.00 92.00 112 LYS A C 1
ATOM 852 O O . LYS A 1 112 ? -11.200 -10.162 17.524 1.00 92.00 112 LYS A O 1
ATOM 857 N N . LYS A 1 113 ? -11.129 -8.782 15.757 1.00 89.88 113 LYS A N 1
ATOM 858 C CA . LYS A 1 113 ? -12.390 -8.075 16.030 1.00 89.88 113 LYS A CA 1
ATOM 859 C C . LYS A 1 113 ? -13.385 -8.132 14.876 1.00 89.88 113 LYS A C 1
ATOM 861 O O . LYS A 1 113 ? -14.582 -8.035 15.131 1.00 89.88 113 LYS A O 1
ATOM 866 N N . MET A 1 114 ? -12.919 -8.251 13.636 1.00 90.56 114 MET A N 1
ATOM 867 C CA . MET A 1 114 ? -13.765 -8.173 12.447 1.00 90.56 114 MET A CA 1
ATOM 868 C C . MET A 1 114 ? -13.168 -8.914 11.253 1.00 90.56 114 MET A C 1
ATOM 870 O O . MET A 1 114 ? -11.991 -9.269 11.238 1.00 90.56 114 MET A O 1
ATOM 874 N N . GLU A 1 115 ? -14.004 -9.123 10.237 1.00 91.88 115 GLU A N 1
ATOM 875 C CA . GLU A 1 115 ? -13.569 -9.660 8.951 1.00 91.88 115 GLU A CA 1
ATOM 876 C C . GLU A 1 115 ? -12.627 -8.657 8.278 1.00 91.88 115 GLU A C 1
ATOM 878 O O . GLU A 1 115 ? -12.982 -7.489 8.106 1.00 91.88 115 GLU A O 1
ATOM 883 N N . CYS A 1 116 ? -11.439 -9.109 7.890 1.00 95.19 116 CYS A N 1
ATOM 884 C CA . CYS A 1 116 ? -10.480 -8.288 7.165 1.00 95.19 116 CYS A CA 1
ATOM 885 C C . CYS A 1 116 ? -10.102 -8.983 5.864 1.00 95.19 116 CYS A C 1
ATOM 887 O O . CYS A 1 116 ? -9.834 -10.182 5.851 1.00 95.19 116 CYS A O 1
ATOM 889 N N . LEU A 1 117 ? -10.071 -8.208 4.787 1.00 96.44 117 LEU A N 1
ATOM 890 C CA . LEU A 1 117 ? -9.644 -8.651 3.471 1.00 96.44 117 LEU A CA 1
ATOM 891 C C . LEU A 1 117 ? -8.594 -7.679 2.941 1.00 96.44 117 LEU A C 1
ATOM 893 O O . LEU A 1 117 ? -8.856 -6.479 2.864 1.00 96.44 117 LEU A O 1
ATOM 897 N N . THR A 1 118 ? -7.453 -8.195 2.503 1.00 98.19 118 THR A N 1
ATOM 898 C CA . THR A 1 118 ? -6.506 -7.433 1.690 1.00 98.19 118 THR A CA 1
ATOM 899 C C . THR A 1 118 ? -6.801 -7.668 0.211 1.00 98.19 118 THR A C 1
ATOM 901 O O . THR A 1 118 ? -6.917 -8.804 -0.246 1.00 98.19 118 THR A O 1
ATOM 904 N N . VAL A 1 119 ? -6.937 -6.587 -0.548 1.00 98.38 119 VAL A N 1
ATOM 905 C CA . VAL A 1 119 ? -7.095 -6.581 -2.001 1.00 98.38 119 VAL A CA 1
ATOM 906 C C . VAL A 1 119 ? -5.848 -5.952 -2.607 1.00 98.38 119 VAL A C 1
ATOM 908 O O . VAL A 1 119 ? -5.669 -4.736 -2.535 1.00 98.38 119 VAL A O 1
ATOM 911 N N . THR A 1 120 ? -5.001 -6.777 -3.215 1.00 98.62 120 THR A N 1
ATOM 912 C CA . THR A 1 120 ? -3.736 -6.352 -3.818 1.00 98.62 120 THR A CA 1
ATOM 913 C C . THR A 1 120 ? -3.910 -6.147 -5.322 1.00 98.62 120 THR A C 1
ATOM 915 O O . THR A 1 120 ? -4.354 -7.044 -6.049 1.00 98.62 120 THR A O 1
ATOM 918 N N . VAL A 1 121 ? -3.616 -4.933 -5.788 1.00 98.56 121 VAL A N 1
ATOM 919 C CA . VAL A 1 121 ? -4.024 -4.430 -7.103 1.00 98.56 121 VAL A CA 1
ATOM 920 C C . VAL A 1 121 ? -3.093 -4.920 -8.210 1.00 98.56 121 VAL A C 1
ATOM 922 O O . VAL A 1 121 ? -3.508 -5.700 -9.075 1.00 98.56 121 VAL A O 1
ATOM 925 N N . CYS A 1 122 ? -1.837 -4.484 -8.172 1.00 97.94 122 CYS A N 1
ATOM 926 C CA . CYS A 1 122 ? -0.834 -4.709 -9.203 1.00 97.94 122 CYS A CA 1
ATOM 927 C C . CYS A 1 122 ? -0.198 -6.096 -9.041 1.00 97.94 122 CYS A C 1
ATOM 929 O O . CYS A 1 122 ? 0.870 -6.250 -8.459 1.00 97.94 122 CYS A O 1
ATOM 931 N N . THR A 1 123 ? -0.898 -7.126 -9.512 1.00 97.12 123 THR A N 1
ATOM 932 C CA . THR A 1 123 ? -0.514 -8.546 -9.360 1.00 97.12 123 THR A CA 1
ATOM 933 C C . THR A 1 123 ? -0.451 -9.294 -10.690 1.00 97.12 123 THR A C 1
ATOM 935 O O . THR A 1 123 ? -0.132 -10.482 -10.705 1.00 97.12 123 THR A O 1
ATOM 938 N N . GLY A 1 124 ? -0.775 -8.615 -11.794 1.00 94.81 124 GLY A N 1
ATOM 939 C CA . GLY A 1 124 ? -0.883 -9.231 -13.108 1.00 94.81 124 GLY A CA 1
ATOM 940 C C . GLY A 1 124 ? 0.455 -9.430 -13.800 1.00 94.81 124 GLY A C 1
ATOM 941 O O . GLY A 1 124 ? 1.383 -8.632 -13.650 1.00 94.81 124 GLY A O 1
ATOM 942 N N . ASP A 1 125 ? 0.532 -10.501 -14.587 1.00 90.38 125 ASP A N 1
ATOM 943 C CA . ASP A 1 125 ? 1.703 -10.780 -15.405 1.00 90.38 125 ASP A CA 1
ATOM 944 C C . ASP A 1 125 ? 1.660 -9.940 -16.697 1.00 90.38 125 ASP A C 1
ATOM 946 O O . ASP A 1 125 ? 0.645 -9.918 -17.402 1.00 90.38 125 ASP A O 1
ATOM 950 N N . PRO A 1 126 ? 2.755 -9.262 -17.063 1.00 86.94 126 PRO A N 1
ATOM 951 C CA . PRO A 1 126 ? 2.873 -8.629 -18.371 1.00 86.94 126 PRO A CA 1
ATOM 952 C C . PRO A 1 126 ? 2.856 -9.668 -19.496 1.00 86.94 126 PRO A C 1
ATOM 954 O O . PRO A 1 126 ? 3.408 -10.758 -19.369 1.00 86.94 126 PRO A O 1
ATOM 957 N N . ALA A 1 127 ? 2.291 -9.297 -20.648 1.00 79.44 127 ALA A N 1
ATOM 958 C CA . ALA A 1 127 ? 2.181 -10.195 -21.802 1.00 79.44 127 ALA A CA 1
ATOM 959 C C . ALA A 1 127 ? 3.542 -10.664 -22.357 1.00 79.44 127 ALA A C 1
ATOM 961 O O . ALA A 1 127 ? 3.633 -11.746 -22.933 1.00 79.44 127 ALA A O 1
ATOM 962 N N . VAL A 1 128 ? 4.591 -9.849 -22.205 1.00 72.81 128 VAL A N 1
ATOM 963 C CA . VAL A 1 128 ? 5.958 -10.161 -22.637 1.00 72.81 128 VAL A CA 1
ATOM 964 C C . VAL A 1 128 ? 6.928 -9.686 -21.563 1.00 72.81 128 VAL A C 1
ATOM 966 O O . VAL A 1 128 ? 7.140 -8.485 -21.419 1.00 72.81 128 VAL A O 1
ATOM 969 N N . VAL A 1 129 ? 7.544 -10.619 -20.837 1.00 73.38 129 VAL A N 1
ATOM 970 C CA . VAL A 1 129 ? 8.714 -10.352 -19.993 1.00 73.38 129 VAL A CA 1
ATOM 971 C C . VAL A 1 129 ? 9.730 -11.466 -20.168 1.00 73.38 129 VAL A C 1
ATOM 973 O O . VAL A 1 129 ? 9.367 -12.638 -20.205 1.00 73.38 129 VAL A O 1
ATOM 976 N N . ASP A 1 130 ? 11.001 -11.080 -20.283 1.00 71.69 130 ASP A N 1
ATOM 977 C CA . ASP A 1 130 ? 12.132 -11.997 -20.202 1.00 71.69 130 ASP A CA 1
ATOM 978 C C . ASP A 1 130 ? 12.379 -12.354 -18.726 1.00 71.69 130 ASP A C 1
ATOM 980 O O . ASP A 1 130 ? 12.803 -11.484 -17.958 1.00 71.69 130 ASP A O 1
ATOM 984 N N . PRO A 1 131 ? 12.146 -13.610 -18.301 1.00 70.69 131 PRO A N 1
ATOM 985 C CA . PRO A 1 131 ? 12.359 -14.002 -16.915 1.00 70.69 131 PRO A CA 1
ATOM 986 C C . PRO A 1 131 ? 13.818 -13.876 -16.461 1.00 70.69 131 PRO A C 1
ATOM 988 O O . PRO A 1 131 ? 14.067 -13.775 -15.263 1.00 70.69 131 PRO A O 1
ATOM 991 N N . ALA A 1 132 ? 14.779 -13.890 -17.395 1.00 69.31 132 ALA A N 1
ATOM 992 C CA . ALA A 1 132 ? 16.198 -13.726 -17.092 1.00 69.31 132 ALA A CA 1
ATOM 993 C C . ALA A 1 132 ? 16.600 -12.256 -16.892 1.00 69.31 132 ALA A C 1
ATOM 995 O O . ALA A 1 132 ? 17.626 -11.988 -16.271 1.00 69.31 132 ALA A O 1
ATOM 996 N N . ASN A 1 133 ? 15.801 -11.312 -17.400 1.00 66.19 133 ASN A N 1
ATOM 997 C CA . ASN A 1 133 ? 16.065 -9.876 -17.338 1.00 66.19 133 ASN A CA 1
ATOM 998 C C . ASN A 1 133 ? 14.789 -9.124 -16.943 1.00 66.19 133 ASN A C 1
ATOM 1000 O O . ASN A 1 133 ? 14.192 -8.428 -17.773 1.00 66.19 133 ASN A O 1
ATOM 1004 N N . PRO A 1 134 ? 14.340 -9.263 -15.684 1.00 72.75 134 PRO A N 1
ATOM 1005 C CA . PRO A 1 134 ? 13.166 -8.546 -15.231 1.00 72.75 134 PRO A CA 1
ATOM 1006 C C . PRO A 1 134 ? 13.360 -7.027 -15.377 1.00 72.75 134 PRO A C 1
ATOM 1008 O O . PRO A 1 134 ? 14.454 -6.514 -15.099 1.00 72.75 134 PRO A O 1
ATOM 1011 N N . PRO A 1 135 ? 12.314 -6.279 -15.773 1.00 70.69 135 PRO A N 1
ATOM 1012 C CA . PRO A 1 135 ? 12.400 -4.831 -15.887 1.00 70.69 135 PRO A CA 1
ATOM 1013 C C . PRO A 1 135 ? 12.911 -4.196 -14.598 1.00 70.69 135 PRO A C 1
ATOM 1015 O O . PRO A 1 135 ? 12.397 -4.445 -13.510 1.00 70.69 135 PRO A O 1
ATOM 1018 N N . HIS A 1 136 ? 13.960 -3.387 -14.743 1.00 72.12 136 HIS A N 1
ATOM 1019 C CA . HIS A 1 136 ? 14.581 -2.638 -13.650 1.00 72.12 136 HIS A CA 1
ATOM 1020 C C . HIS A 1 136 ? 15.108 -3.494 -12.484 1.00 72.12 136 HIS A C 1
ATOM 1022 O O . HIS A 1 136 ? 15.330 -2.965 -11.400 1.00 72.12 136 HIS A O 1
ATOM 1028 N N . GLY A 1 137 ? 15.344 -4.794 -12.706 1.00 68.50 137 GLY A N 1
ATOM 1029 C CA . GLY A 1 137 ? 15.813 -5.711 -11.664 1.00 68.50 137 GLY A CA 1
ATOM 1030 C C . GLY A 1 137 ? 14.750 -6.059 -10.617 1.00 68.50 137 GLY A C 1
ATOM 1031 O O . GLY A 1 137 ? 15.083 -6.672 -9.608 1.00 68.50 137 GLY A O 1
ATOM 1032 N N . ILE A 1 138 ? 13.488 -5.682 -10.844 1.00 79.50 138 ILE A N 1
ATOM 1033 C CA . ILE A 1 138 ? 12.375 -5.945 -9.927 1.00 79.50 138 ILE A CA 1
ATOM 1034 C C . ILE A 1 138 ? 11.870 -7.366 -10.150 1.00 79.50 138 ILE A C 1
ATOM 1036 O O . ILE A 1 138 ? 11.559 -7.749 -11.274 1.00 79.50 138 ILE A O 1
ATOM 1040 N N . ALA A 1 139 ? 11.747 -8.152 -9.085 1.00 86.25 139 ALA A N 1
ATOM 1041 C CA . ALA A 1 139 ? 11.266 -9.522 -9.190 1.00 86.25 139 ALA A CA 1
ATOM 1042 C C . ALA A 1 139 ? 9.915 -9.648 -9.914 1.00 86.25 139 ALA A C 1
ATOM 1044 O O . ALA A 1 139 ? 9.020 -8.813 -9.778 1.00 86.25 139 ALA A O 1
ATOM 1045 N N . LEU A 1 140 ? 9.770 -10.740 -10.670 1.00 90.50 140 LEU A N 1
ATOM 1046 C CA . LEU A 1 140 ? 8.582 -11.002 -11.480 1.00 90.50 140 LEU A CA 1
ATOM 1047 C C . LEU A 1 140 ? 7.311 -11.091 -10.620 1.00 90.50 140 LEU A C 1
ATOM 1049 O O . LEU A 1 140 ? 7.362 -11.660 -9.521 1.00 90.50 140 LEU A O 1
ATOM 1053 N N . PRO A 1 141 ? 6.146 -10.664 -11.145 1.00 92.00 141 PRO A N 1
ATOM 1054 C CA . PRO A 1 141 ? 4.879 -10.754 -10.422 1.00 92.00 141 PRO A CA 1
ATOM 1055 C C . PRO A 1 141 ? 4.547 -12.171 -9.941 1.00 92.00 141 PRO A C 1
ATOM 1057 O O . PRO A 1 141 ? 3.999 -12.344 -8.858 1.00 92.00 141 PRO A O 1
ATOM 1060 N N . SER A 1 142 ? 4.919 -13.215 -10.688 1.00 91.06 142 SER A N 1
ATOM 1061 C CA . SER A 1 142 ? 4.712 -14.610 -10.275 1.00 91.06 142 SER A CA 1
ATOM 1062 C C . SER A 1 142 ? 5.425 -14.985 -8.970 1.00 91.06 142 SER A C 1
ATOM 1064 O O . SER A 1 142 ? 4.860 -15.722 -8.166 1.00 91.06 142 SER A O 1
ATOM 1066 N N . LEU A 1 143 ? 6.650 -14.491 -8.743 1.00 92.75 143 LEU A N 1
ATOM 1067 C CA . LEU A 1 143 ? 7.378 -14.718 -7.490 1.00 92.75 143 LEU A CA 1
ATOM 1068 C C . LEU A 1 143 ? 6.732 -13.916 -6.359 1.00 92.75 143 LEU A C 1
ATOM 1070 O O . LEU A 1 143 ? 6.343 -14.492 -5.345 1.00 92.75 143 LEU A O 1
ATOM 1074 N N . ARG A 1 144 ? 6.531 -12.614 -6.588 1.00 96.06 144 ARG A N 1
ATOM 1075 C CA . ARG A 1 144 ? 5.950 -11.694 -5.602 1.00 96.06 144 ARG A CA 1
ATOM 1076 C C . ARG A 1 144 ? 4.549 -12.117 -5.150 1.00 96.06 144 ARG A C 1
ATOM 1078 O O . ARG A 1 144 ? 4.203 -11.957 -3.985 1.00 96.06 144 ARG A O 1
ATOM 1085 N N . ARG A 1 145 ? 3.747 -12.735 -6.028 1.00 97.12 145 ARG A N 1
ATOM 1086 C CA . ARG A 1 145 ? 2.426 -13.270 -5.655 1.00 97.12 145 ARG A CA 1
ATOM 1087 C C . ARG A 1 145 ? 2.523 -14.391 -4.627 1.00 97.12 145 ARG A C 1
ATOM 1089 O O . ARG A 1 145 ? 1.678 -14.454 -3.739 1.00 97.12 145 ARG A O 1
ATOM 1096 N N . ASN A 1 146 ? 3.517 -15.271 -4.750 1.00 96.75 146 ASN A N 1
ATOM 1097 C CA . AS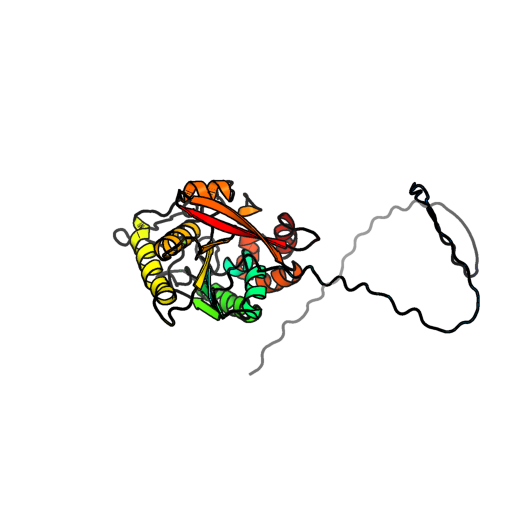N A 1 146 ? 3.723 -16.356 -3.789 1.00 96.75 146 ASN A CA 1
ATOM 1098 C C . ASN A 1 146 ? 4.206 -15.816 -2.438 1.00 96.75 146 ASN A C 1
ATOM 1100 O O . ASN A 1 146 ? 3.754 -16.300 -1.402 1.00 96.75 146 ASN A O 1
ATOM 1104 N N . GLU A 1 147 ? 5.072 -14.801 -2.460 1.00 98.06 147 GLU A N 1
ATOM 1105 C CA . GLU A 1 147 ? 5.515 -14.074 -1.265 1.00 98.06 147 GLU A CA 1
ATOM 1106 C C . GLU A 1 147 ? 4.330 -13.412 -0.549 1.00 98.06 147 GLU A C 1
ATOM 1108 O O . GLU A 1 147 ? 4.110 -13.680 0.627 1.00 98.06 147 GLU A O 1
ATOM 1113 N N . GLU A 1 148 ? 3.488 -12.663 -1.269 1.00 98.25 148 GLU A N 1
ATOM 1114 C CA . GLU A 1 148 ? 2.274 -12.028 -0.732 1.00 98.25 148 GLU A CA 1
ATOM 1115 C C . GLU A 1 148 ? 1.315 -13.048 -0.096 1.00 98.25 148 GLU A C 1
ATOM 1117 O O . GLU A 1 148 ? 0.812 -12.840 1.010 1.00 98.25 148 GLU A O 1
ATOM 1122 N N . VAL A 1 149 ? 1.077 -14.182 -0.771 1.00 98.44 149 VAL A N 1
ATOM 1123 C CA . VAL A 1 149 ? 0.238 -15.268 -0.237 1.00 98.44 149 VAL A CA 1
ATOM 1124 C C . VAL A 1 149 ? 0.819 -15.816 1.064 1.00 98.44 149 VAL A C 1
ATOM 1126 O O . VAL A 1 149 ? 0.065 -16.082 2.002 1.00 98.44 149 VAL A O 1
ATOM 1129 N N . ALA A 1 150 ? 2.137 -16.011 1.135 1.00 98.38 150 ALA A N 1
ATOM 1130 C CA . ALA A 1 150 ? 2.794 -16.500 2.340 1.00 98.38 150 ALA A CA 1
ATOM 1131 C C . ALA A 1 150 ? 2.742 -15.462 3.473 1.00 98.38 150 ALA A C 1
ATOM 1133 O O . ALA A 1 150 ? 2.378 -15.812 4.596 1.00 98.38 150 ALA A O 1
ATOM 1134 N N . ALA A 1 151 ? 3.011 -14.195 3.161 1.00 98.44 151 ALA A N 1
ATOM 1135 C CA . ALA A 1 151 ? 3.047 -13.095 4.115 1.00 98.44 151 ALA A CA 1
ATOM 1136 C C . ALA A 1 151 ? 1.674 -12.842 4.756 1.00 98.44 151 ALA A C 1
ATOM 1138 O O . ALA A 1 151 ? 1.543 -12.837 5.982 1.00 98.44 151 ALA A O 1
ATOM 1139 N N . LEU A 1 152 ? 0.615 -12.717 3.947 1.00 98.25 152 LEU A N 1
ATOM 1140 C CA . LEU A 1 152 ? -0.737 -12.498 4.469 1.00 98.25 152 LEU A CA 1
ATOM 1141 C C . LEU A 1 152 ? -1.311 -13.739 5.153 1.00 98.25 152 LEU A C 1
ATOM 1143 O O . LEU A 1 152 ? -2.026 -13.600 6.145 1.00 98.25 152 LEU A O 1
ATOM 1147 N N . ARG A 1 153 ? -0.936 -14.950 4.717 1.00 97.94 153 ARG A N 1
ATOM 1148 C CA . ARG A 1 153 ? -1.261 -16.176 5.461 1.00 97.94 153 ARG A CA 1
ATOM 1149 C C . ARG A 1 153 ? -0.583 -16.199 6.830 1.00 97.94 153 ARG A C 1
ATOM 1151 O O . ARG A 1 153 ? -1.226 -16.605 7.792 1.00 97.94 153 ARG A O 1
ATOM 1158 N N . ALA A 1 154 ? 0.676 -15.771 6.927 1.00 97.62 154 ALA A N 1
ATOM 1159 C CA . ALA A 1 154 ? 1.394 -15.684 8.198 1.00 97.62 154 ALA A CA 1
ATOM 1160 C C . ALA A 1 154 ? 0.777 -14.638 9.143 1.00 97.62 154 ALA A C 1
ATOM 1162 O O . ALA A 1 154 ? 0.716 -14.863 10.349 1.00 97.62 154 ALA A O 1
ATOM 1163 N N . LEU A 1 155 ? 0.264 -13.529 8.599 1.00 97.25 155 LEU A N 1
ATOM 1164 C CA . LEU A 1 155 ? -0.516 -12.540 9.349 1.00 97.25 155 LEU A CA 1
ATOM 1165 C C . LEU A 1 155 ? -1.921 -13.051 9.735 1.00 97.25 155 LEU A C 1
ATOM 1167 O O . LEU A 1 155 ? -2.490 -12.603 10.730 1.00 97.25 155 LEU A O 1
ATOM 1171 N N . GLY A 1 156 ? -2.477 -13.990 8.963 1.00 97.38 156 GLY A N 1
ATOM 1172 C CA . GLY A 1 156 ? -3.829 -14.527 9.130 1.00 97.38 156 GLY A CA 1
ATOM 1173 C C . GLY A 1 156 ? -4.920 -13.714 8.423 1.00 97.38 156 GLY A C 1
ATOM 1174 O O . GLY A 1 156 ? -6.074 -13.779 8.839 1.00 97.38 156 GLY A O 1
ATOM 1175 N N . CYS A 1 157 ? -4.569 -12.937 7.393 1.00 97.50 157 CYS A N 1
ATOM 1176 C CA . CYS A 1 157 ? -5.509 -12.130 6.613 1.00 97.50 157 CYS A CA 1
ATOM 1177 C C . CYS A 1 157 ? -5.924 -12.834 5.315 1.00 97.50 157 CYS A C 1
ATOM 1179 O O . CYS A 1 157 ? -5.091 -13.442 4.638 1.00 97.50 157 CYS A O 1
ATOM 1181 N N . ASP A 1 158 ? -7.194 -12.690 4.934 1.00 97.38 158 ASP A N 1
ATOM 1182 C CA . ASP A 1 158 ? -7.659 -13.101 3.612 1.00 97.38 158 ASP A CA 1
ATOM 1183 C C . ASP A 1 158 ? -7.071 -12.188 2.526 1.00 97.38 158 ASP A C 1
ATOM 1185 O O . ASP A 1 158 ? -6.895 -10.983 2.723 1.00 97.38 158 ASP A O 1
ATOM 1189 N N . LEU A 1 159 ? -6.800 -12.763 1.352 1.00 98.00 159 LEU A N 1
ATOM 1190 C CA . LEU A 1 159 ? -6.181 -12.076 0.220 1.00 98.00 159 LEU A CA 1
ATOM 1191 C C . LEU A 1 159 ? -6.998 -12.258 -1.062 1.00 98.00 159 LEU A C 1
ATOM 1193 O O . LEU A 1 159 ? -7.399 -13.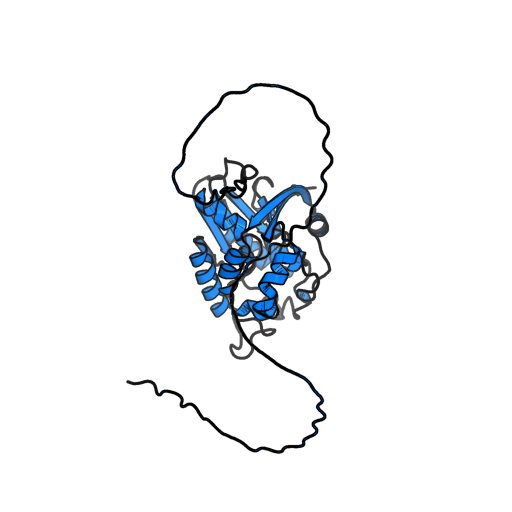365 -1.422 1.00 98.00 159 LEU A O 1
ATOM 1197 N N . VAL A 1 160 ? -7.143 -11.166 -1.805 1.00 97.56 160 VAL A N 1
ATOM 1198 C CA . VAL A 1 160 ? -7.548 -11.131 -3.210 1.00 97.56 160 VAL A CA 1
ATOM 1199 C C . VAL A 1 160 ? -6.445 -10.458 -4.019 1.00 97.56 160 VAL A C 1
ATOM 1201 O O . VAL A 1 160 ? -6.015 -9.359 -3.689 1.00 97.56 160 VAL A O 1
ATOM 1204 N N . GLN A 1 161 ? -6.060 -11.070 -5.136 1.00 97.06 161 GLN A N 1
ATOM 1205 C CA . GLN A 1 161 ? -5.144 -10.491 -6.121 1.00 97.06 161 GLN A CA 1
ATOM 1206 C C . GLN A 1 161 ? -5.941 -10.105 -7.375 1.00 97.06 161 GLN A C 1
ATOM 1208 O O . GLN A 1 161 ? -6.663 -10.935 -7.929 1.00 97.06 161 GLN A O 1
ATOM 1213 N N . LEU A 1 162 ? -5.879 -8.834 -7.787 1.00 97.12 162 LEU A N 1
ATOM 1214 C CA . LEU A 1 162 ? -6.756 -8.296 -8.835 1.00 97.12 162 LEU A CA 1
ATOM 1215 C C . LEU A 1 162 ? -6.291 -8.542 -10.270 1.00 97.12 162 LEU A C 1
ATOM 1217 O O . LEU A 1 162 ? -7.082 -8.286 -11.183 1.00 97.12 162 LEU A O 1
ATOM 1221 N N . ASP A 1 163 ? -5.073 -9.036 -10.480 1.00 96.31 163 ASP A N 1
ATOM 1222 C CA . ASP A 1 163 ? -4.500 -9.296 -11.805 1.00 96.31 163 ASP A CA 1
ATOM 1223 C C . ASP A 1 163 ? -4.468 -8.035 -12.695 1.00 96.31 163 ASP A C 1
ATOM 1225 O O . ASP A 1 163 ? -4.728 -8.079 -13.894 1.00 96.31 163 ASP A O 1
ATOM 1229 N N . LEU A 1 164 ? -4.220 -6.864 -12.092 1.00 97.62 164 LEU A N 1
ATOM 1230 C CA . LEU A 1 164 ? -3.953 -5.628 -12.831 1.00 97.62 164 LEU A CA 1
ATOM 1231 C C . LEU A 1 164 ? -2.446 -5.401 -12.967 1.00 97.62 164 LEU A C 1
ATOM 1233 O O . LEU A 1 164 ? -1.665 -5.866 -12.137 1.00 97.62 164 LEU A O 1
ATOM 1237 N N . LEU A 1 165 ? -2.038 -4.693 -14.023 1.00 96.38 165 LEU A N 1
ATOM 1238 C CA . LEU A 1 165 ? -0.625 -4.450 -14.309 1.00 96.38 165 LEU A CA 1
ATOM 1239 C C . LEU A 1 165 ? -0.062 -3.323 -13.439 1.00 96.38 165 LEU A C 1
ATOM 1241 O O . LEU A 1 165 ? -0.643 -2.234 -13.377 1.00 96.38 165 LEU A O 1
ATOM 1245 N N . ASP A 1 166 ? 1.106 -3.581 -12.854 1.00 96.25 166 ASP A N 1
ATOM 1246 C CA . ASP A 1 166 ? 1.997 -2.563 -12.286 1.00 96.25 166 ASP A CA 1
ATOM 1247 C C . ASP A 1 166 ? 2.354 -1.505 -13.343 1.00 96.25 166 ASP A C 1
ATOM 1249 O O . ASP A 1 166 ? 2.472 -1.815 -14.537 1.00 96.25 166 ASP A O 1
ATOM 1253 N N . ALA A 1 167 ? 2.519 -0.254 -12.913 1.00 95.62 167 ALA A N 1
ATOM 1254 C CA . ALA A 1 167 ? 2.929 0.871 -13.747 1.00 95.62 167 ALA A CA 1
ATOM 1255 C C . ALA A 1 167 ? 4.129 0.569 -14.645 1.00 95.62 167 ALA A C 1
ATOM 1257 O O . ALA A 1 167 ? 4.117 0.962 -15.815 1.00 95.62 167 ALA A O 1
ATOM 1258 N N . ILE A 1 168 ? 5.121 -0.178 -14.151 1.00 92.88 168 ILE A N 1
ATOM 1259 C CA . ILE A 1 168 ? 6.327 -0.513 -14.926 1.00 92.88 168 ILE A CA 1
ATOM 1260 C C . ILE A 1 168 ? 6.033 -1.375 -16.165 1.00 92.88 168 ILE A C 1
ATOM 1262 O O . ILE A 1 168 ? 6.850 -1.440 -17.082 1.00 92.88 168 ILE A O 1
ATOM 1266 N N . TYR A 1 169 ? 4.866 -2.024 -16.217 1.00 93.69 169 TYR A N 1
ATOM 1267 C CA . TYR A 1 169 ? 4.446 -2.889 -17.319 1.00 93.69 169 TYR A CA 1
ATOM 1268 C C . TYR A 1 169 ? 3.373 -2.268 -18.220 1.00 93.69 169 TYR A C 1
ATOM 1270 O O . TYR A 1 169 ? 3.013 -2.856 -19.245 1.00 93.69 169 TYR A O 1
ATOM 1278 N N . ARG A 1 170 ? 2.823 -1.101 -17.864 1.00 93.81 170 ARG A N 1
ATOM 1279 C CA . ARG A 1 170 ? 1.726 -0.502 -18.632 1.00 93.81 170 ARG A CA 1
ATOM 1280 C C . ARG A 1 170 ? 2.218 0.083 -19.952 1.00 93.81 170 ARG A C 1
ATOM 1282 O O . ARG A 1 170 ? 3.228 0.783 -20.014 1.00 93.81 170 ARG A O 1
ATOM 1289 N N . THR A 1 171 ? 1.455 -0.158 -21.016 1.00 93.19 171 THR A N 1
ATOM 1290 C CA . THR A 1 171 ? 1.726 0.351 -22.367 1.00 93.19 171 THR A CA 1
ATOM 1291 C C . THR A 1 171 ? 0.517 1.097 -22.919 1.00 93.19 171 THR A C 1
ATOM 1293 O O . THR A 1 171 ? -0.627 0.792 -22.581 1.00 93.19 171 THR A O 1
ATOM 1296 N N . ASP A 1 172 ? 0.759 2.098 -23.766 1.00 91.12 172 ASP A N 1
ATOM 1297 C CA . ASP A 1 172 ? -0.308 2.751 -24.519 1.00 91.12 172 ASP A CA 1
ATOM 1298 C C . ASP A 1 172 ? -0.852 1.759 -25.564 1.00 91.12 172 ASP A C 1
ATOM 1300 O O . ASP A 1 172 ? -0.092 1.299 -26.421 1.00 91.12 172 ASP A O 1
ATOM 1304 N N . PRO A 1 173 ? -2.158 1.440 -25.553 1.00 85.75 173 PRO A N 1
ATOM 1305 C CA . PRO A 1 173 ? -2.715 0.389 -26.403 1.00 85.75 173 PRO A CA 1
ATOM 1306 C C . PRO A 1 173 ? -2.698 0.739 -27.898 1.00 85.75 173 PRO A C 1
ATOM 1308 O O . PRO A 1 173 ? -2.875 -0.146 -28.730 1.00 85.75 173 PRO A O 1
ATOM 1311 N N . ARG A 1 174 ? -2.507 2.017 -28.262 1.00 88.81 174 ARG A N 1
ATOM 1312 C CA . ARG A 1 174 ? -2.464 2.466 -29.663 1.00 88.81 174 ARG A CA 1
ATOM 1313 C C . ARG A 1 174 ? -1.067 2.345 -30.262 1.00 88.81 174 ARG A C 1
ATOM 1315 O O . ARG A 1 174 ? -0.930 1.973 -31.422 1.00 88.81 174 ARG A O 1
ATOM 1322 N N . SER A 1 175 ? -0.041 2.690 -29.492 1.00 91.38 175 SER A N 1
ATOM 1323 C CA . SER A 1 175 ? 1.354 2.743 -29.938 1.00 91.38 175 SER A CA 1
ATOM 1324 C C . SER A 1 175 ? 2.202 1.562 -29.465 1.00 91.38 175 SER A C 1
ATOM 1326 O O . SER A 1 175 ? 3.299 1.370 -29.986 1.00 91.38 175 SER A O 1
ATOM 1328 N N . GLY A 1 176 ? 1.735 0.804 -28.468 1.00 90.12 176 GLY A N 1
ATOM 1329 C CA . GLY A 1 176 ? 2.477 -0.276 -27.811 1.00 90.12 176 GLY A CA 1
ATOM 1330 C C . GLY A 1 176 ? 3.670 0.201 -26.975 1.00 90.12 176 GLY A C 1
ATOM 1331 O O . GLY A 1 176 ? 4.435 -0.619 -26.473 1.00 90.12 176 GLY A O 1
ATOM 1332 N N . ARG A 1 177 ? 3.870 1.517 -26.834 1.00 91.69 177 ARG A N 1
ATOM 1333 C CA . ARG A 1 177 ? 4.993 2.084 -26.078 1.00 91.69 177 ARG A CA 1
ATOM 1334 C C . ARG A 1 177 ? 4.701 2.057 -24.576 1.00 91.69 177 ARG A C 1
ATOM 1336 O O . ARG A 1 177 ? 3.544 2.252 -24.206 1.00 91.69 177 ARG A O 1
ATOM 1343 N N . PRO A 1 178 ? 5.717 1.885 -23.711 1.00 93.12 178 PRO A N 1
ATOM 1344 C CA . PRO A 1 178 ? 5.539 2.023 -22.268 1.00 93.12 178 PRO A CA 1
ATOM 1345 C C . PRO A 1 178 ? 4.916 3.376 -21.910 1.00 93.12 178 PRO A C 1
ATOM 1347 O O . PRO A 1 178 ? 5.377 4.409 -22.401 1.00 93.12 178 PRO A O 1
ATOM 1350 N N . LEU A 1 179 ? 3.898 3.373 -21.043 1.00 95.12 179 LEU A N 1
ATOM 1351 C CA . LEU A 1 179 ? 3.362 4.607 -20.453 1.00 95.12 179 LEU A CA 1
ATOM 1352 C C . LEU A 1 179 ? 4.410 5.268 -19.555 1.00 95.12 179 LEU A C 1
ATOM 1354 O O . LEU A 1 179 ? 4.549 6.490 -19.544 1.00 95.12 179 LEU A O 1
ATOM 1358 N N . TYR A 1 180 ? 5.188 4.432 -18.865 1.00 94.06 180 TYR A N 1
ATOM 1359 C CA . TYR A 1 180 ? 6.241 4.824 -17.942 1.00 94.06 180 TYR A CA 1
ATOM 1360 C C . TYR A 1 180 ? 7.576 4.220 -18.385 1.00 94.06 180 TYR A C 1
ATOM 1362 O O . TYR A 1 180 ? 7.950 3.140 -17.940 1.00 94.06 180 TYR A O 1
ATOM 1370 N N . PRO A 1 181 ? 8.320 4.880 -19.290 1.00 90.25 181 PRO A N 1
ATOM 1371 C CA . PRO A 1 181 ? 9.521 4.299 -19.894 1.00 90.25 181 PRO A CA 1
ATOM 1372 C C . PRO A 1 181 ? 10.725 4.188 -18.944 1.00 90.25 181 PRO A C 1
ATOM 1374 O O . PRO A 1 181 ? 11.752 3.635 -19.327 1.00 90.25 181 PRO A O 1
ATOM 1377 N N . THR A 1 182 ? 10.653 4.756 -17.736 1.00 89.12 182 THR A N 1
ATOM 1378 C CA . THR A 1 182 ? 11.753 4.741 -16.757 1.00 89.12 182 THR A CA 1
ATOM 1379 C C . THR A 1 182 ? 11.237 4.572 -15.327 1.00 89.12 182 THR A C 1
ATOM 1381 O O . THR A 1 182 ? 10.142 5.039 -15.010 1.00 89.12 182 THR A O 1
ATOM 1384 N N . MET A 1 183 ? 12.073 4.062 -14.416 1.00 86.12 183 MET A N 1
ATOM 1385 C CA . MET A 1 183 ? 11.742 4.017 -12.980 1.00 86.12 183 MET A CA 1
ATOM 1386 C C . MET A 1 183 ? 11.422 5.378 -12.377 1.00 86.12 183 MET A C 1
ATOM 1388 O O . MET A 1 183 ? 10.682 5.453 -11.412 1.00 86.12 183 MET A O 1
ATOM 1392 N N . LYS A 1 184 ? 11.952 6.475 -12.926 1.00 88.38 184 LYS A N 1
ATOM 1393 C CA . LYS A 1 184 ? 11.607 7.816 -12.444 1.00 88.38 184 LYS A CA 1
ATOM 1394 C C . LYS A 1 184 ? 10.199 8.235 -12.877 1.00 88.38 184 LYS A C 1
ATOM 1396 O O . LYS A 1 184 ? 9.553 9.012 -12.185 1.00 88.38 184 LYS A O 1
ATOM 1401 N N . SER A 1 185 ? 9.724 7.737 -14.019 1.00 91.56 185 SER A N 1
ATOM 1402 C CA . SER A 1 185 ? 8.455 8.182 -14.598 1.00 91.56 185 SER A CA 1
ATOM 1403 C C . SER A 1 185 ? 7.216 7.677 -13.862 1.00 91.56 185 SER A C 1
ATOM 1405 O O . SER A 1 185 ? 6.179 8.306 -14.013 1.00 91.56 185 SER A O 1
ATOM 1407 N N . ILE A 1 186 ? 7.313 6.627 -13.038 1.00 92.56 186 ILE A N 1
ATOM 1408 C CA . ILE A 1 186 ? 6.189 6.143 -12.211 1.00 92.56 186 ILE A CA 1
ATOM 1409 C C . ILE A 1 186 ? 5.927 7.025 -10.975 1.00 92.56 186 ILE A C 1
ATOM 1411 O O . ILE A 1 186 ? 4.885 6.892 -10.340 1.00 92.56 186 ILE A O 1
ATOM 1415 N N . TRP A 1 187 ? 6.834 7.954 -10.647 1.00 91.88 187 TRP A N 1
ATOM 1416 C CA . TRP A 1 187 ? 6.720 8.865 -9.499 1.00 91.88 187 TRP A CA 1
ATOM 1417 C C . TRP A 1 187 ? 6.059 10.189 -9.895 1.00 91.88 187 TRP A C 1
ATOM 1419 O O . TRP A 1 187 ? 6.668 11.263 -9.866 1.00 91.88 187 TRP A O 1
ATOM 1429 N N . THR A 1 188 ? 4.813 10.100 -10.346 1.00 91.75 188 THR A N 1
ATOM 1430 C CA . THR A 1 188 ? 4.036 11.212 -10.896 1.00 91.75 188 THR A CA 1
ATOM 1431 C C . THR A 1 188 ? 2.540 11.018 -10.643 1.00 91.75 188 THR A C 1
ATOM 1433 O O . THR A 1 188 ? 2.091 9.969 -10.186 1.00 91.75 188 THR A O 1
ATOM 1436 N N . MET A 1 189 ? 1.743 12.035 -10.969 1.00 93.62 189 MET A N 1
ATOM 1437 C CA . MET A 1 189 ? 0.291 11.877 -11.050 1.00 93.62 189 MET A CA 1
ATOM 1438 C C . MET A 1 189 ? -0.088 10.873 -12.149 1.00 93.62 189 MET A C 1
ATOM 1440 O O . MET A 1 189 ? 0.536 10.909 -13.214 1.00 93.62 189 MET A O 1
ATOM 1444 N N . PRO A 1 190 ? -1.128 10.037 -11.940 1.00 95.25 190 PRO A N 1
ATOM 1445 C CA . PRO A 1 190 ? -1.674 9.182 -12.990 1.00 95.25 190 PRO A CA 1
ATOM 1446 C C . PRO A 1 190 ? -1.927 9.945 -14.284 1.00 95.25 190 PRO A C 1
ATOM 1448 O O . PRO A 1 190 ? -2.440 11.066 -14.261 1.00 95.25 190 PRO A O 1
ATOM 1451 N N . LEU A 1 191 ? -1.547 9.334 -15.402 1.00 95.94 191 LEU A N 1
ATOM 1452 C CA . LEU A 1 191 ? -1.746 9.898 -16.729 1.00 95.94 191 LEU A CA 1
ATOM 1453 C C . LEU A 1 191 ? -3.199 9.681 -17.163 1.00 95.94 191 LEU A C 1
ATOM 1455 O O . LEU A 1 191 ? -3.842 8.714 -16.757 1.00 95.94 191 LEU A O 1
ATOM 1459 N N . ASP A 1 192 ? -3.693 10.497 -18.096 1.00 95.00 192 ASP A N 1
ATOM 1460 C CA . ASP A 1 192 ? -4.997 10.247 -18.736 1.00 95.00 192 ASP A CA 1
ATOM 1461 C C . ASP A 1 192 ? -5.042 8.865 -19.417 1.00 95.00 192 ASP A C 1
ATOM 1463 O O . ASP A 1 192 ? -6.090 8.231 -19.522 1.00 95.00 192 ASP A O 1
ATOM 1467 N N . ALA A 1 193 ? -3.885 8.359 -19.857 1.00 95.31 193 ALA A N 1
ATOM 1468 C CA . ALA A 1 193 ? -3.752 7.026 -20.437 1.00 95.31 193 ALA A CA 1
ATOM 1469 C C . ALA A 1 193 ? -3.996 5.880 -19.429 1.00 95.31 193 ALA A C 1
ATOM 1471 O O . ALA A 1 193 ? -4.325 4.771 -19.855 1.00 95.31 193 ALA A O 1
ATOM 1472 N N . ASP A 1 194 ? -3.924 6.133 -18.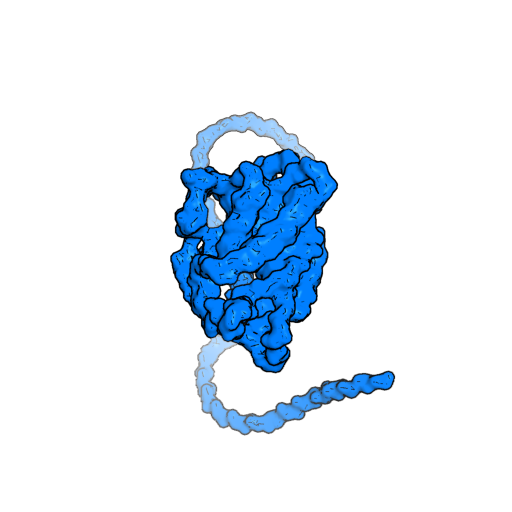114 1.00 96.56 194 ASP A N 1
ATOM 1473 C CA . ASP A 1 194 ? -4.289 5.154 -17.079 1.00 96.56 194 ASP A CA 1
ATOM 1474 C C . ASP A 1 194 ? -5.807 4.992 -16.920 1.00 96.56 194 ASP A C 1
ATOM 1476 O O . ASP A 1 194 ? -6.261 4.208 -16.089 1.00 96.56 194 ASP A O 1
ATOM 1480 N N . GLU A 1 195 ? -6.636 5.701 -17.691 1.00 95.62 195 GLU A N 1
ATOM 1481 C CA . GLU A 1 195 ? -8.090 5.658 -17.515 1.00 95.62 195 GLU A CA 1
ATOM 1482 C C . GLU A 1 195 ? -8.673 4.239 -17.655 1.00 95.62 195 GLU A C 1
ATOM 1484 O O . GLU A 1 195 ? -9.638 3.878 -16.980 1.00 95.62 195 GLU A O 1
ATOM 1489 N N . SER A 1 196 ? -8.060 3.393 -18.487 1.00 94.69 196 SER A N 1
ATOM 1490 C CA . SER A 1 196 ? -8.434 1.976 -18.584 1.00 94.69 196 SER A CA 1
ATOM 1491 C C . SER A 1 196 ? -8.130 1.201 -17.294 1.00 94.69 196 SER A C 1
ATOM 1493 O O . SER A 1 196 ? -8.996 0.473 -16.803 1.00 94.69 196 SER A O 1
ATOM 1495 N N . GLN A 1 197 ? -6.951 1.419 -16.703 1.00 96.81 197 GLN A N 1
ATOM 1496 C CA . GLN A 1 197 ? -6.538 0.861 -15.413 1.00 96.81 197 GLN A CA 1
ATOM 1497 C C . GLN A 1 197 ? -7.473 1.336 -14.296 1.00 96.81 197 GLN A C 1
ATOM 1499 O O . GLN A 1 197 ? -7.956 0.525 -13.506 1.00 96.81 197 GLN A O 1
ATOM 1504 N N . ARG A 1 198 ? -7.789 2.638 -14.263 1.00 97.69 198 ARG A N 1
ATOM 1505 C CA . ARG A 1 198 ? -8.712 3.246 -13.296 1.00 97.69 198 ARG A CA 1
ATOM 1506 C C . ARG A 1 198 ? -10.087 2.589 -13.346 1.00 97.69 198 ARG A C 1
ATOM 1508 O O . ARG A 1 198 ? -10.597 2.167 -12.312 1.00 97.69 198 ARG A O 1
ATOM 1515 N N . LYS A 1 199 ? -10.669 2.459 -14.542 1.00 97.19 199 LYS A N 1
ATOM 1516 C CA . LYS A 1 199 ? -11.972 1.804 -14.740 1.00 97.19 199 LYS A CA 1
ATOM 1517 C C . LYS A 1 199 ? -11.942 0.332 -14.347 1.00 97.19 199 LYS A C 1
ATOM 1519 O O . LYS A 1 199 ? -12.877 -0.135 -13.703 1.00 97.19 199 LYS A O 1
ATOM 1524 N N . ALA A 1 200 ? -10.880 -0.389 -14.702 1.00 97.12 200 ALA A N 1
ATOM 1525 C CA . ALA A 1 200 ? -10.730 -1.794 -14.339 1.00 97.12 200 ALA A CA 1
ATOM 1526 C C . ALA A 1 200 ? -10.620 -1.980 -12.818 1.00 97.12 200 ALA A C 1
ATOM 1528 O O . ALA A 1 200 ? -11.282 -2.858 -12.263 1.00 97.12 200 ALA A O 1
ATOM 1529 N N . LEU A 1 201 ? -9.842 -1.130 -12.138 1.00 97.88 201 LEU A N 1
ATOM 1530 C CA . LEU A 1 201 ? -9.744 -1.136 -10.681 1.00 97.88 201 LEU A CA 1
ATOM 1531 C C . LEU A 1 201 ? -11.089 -0.799 -10.034 1.00 97.88 201 LEU A C 1
ATOM 1533 O O . LEU A 1 201 ? -11.521 -1.526 -9.146 1.00 97.88 201 LEU A O 1
ATOM 1537 N N . CYS A 1 202 ? -11.771 0.244 -10.516 1.00 96.75 202 CYS A N 1
ATOM 1538 C CA . CYS A 1 202 ? -13.101 0.639 -10.053 1.00 96.75 202 CYS A CA 1
ATOM 1539 C C . CYS A 1 202 ? -14.082 -0.535 -10.148 1.00 96.75 202 CYS A C 1
ATOM 1541 O O . CYS A 1 202 ? -14.600 -0.980 -9.131 1.00 96.75 202 CYS A O 1
ATOM 1543 N N . ALA A 1 203 ? -14.232 -1.137 -11.331 1.00 95.12 203 ALA A N 1
ATOM 1544 C CA . ALA A 1 203 ? -15.148 -2.256 -11.557 1.00 95.12 203 ALA A CA 1
ATOM 1545 C C . ALA A 1 203 ? -14.810 -3.514 -10.732 1.00 95.12 203 ALA A C 1
ATOM 1547 O O . ALA A 1 203 ? -15.701 -4.290 -10.375 1.00 95.12 203 ALA A O 1
ATOM 1548 N N . LYS A 1 204 ? -13.527 -3.756 -10.430 1.00 94.62 204 LYS A N 1
ATOM 1549 C CA . LYS A 1 204 ? -13.107 -4.854 -9.544 1.00 94.62 204 LYS A CA 1
ATOM 1550 C C . LYS A 1 204 ? -13.399 -4.527 -8.076 1.00 94.62 204 LYS A C 1
ATOM 1552 O O . LYS A 1 204 ? -13.942 -5.377 -7.375 1.00 94.62 204 LYS A O 1
ATOM 1557 N N . LEU A 1 205 ? -13.104 -3.307 -7.622 1.00 93.31 205 LEU A N 1
ATOM 1558 C CA . LEU A 1 205 ? -13.353 -2.866 -6.246 1.00 93.31 205 LEU A CA 1
ATOM 1559 C C . LEU A 1 205 ? -14.840 -2.692 -5.926 1.00 93.31 205 LEU A C 1
ATOM 1561 O O . LEU A 1 205 ? -15.260 -3.014 -4.816 1.00 93.31 205 LEU A O 1
ATOM 1565 N N . GLU A 1 206 ? -15.658 -2.307 -6.906 1.00 90.19 206 GLU A N 1
ATOM 1566 C CA . GLU A 1 206 ? -17.120 -2.299 -6.806 1.00 90.19 206 GLU A CA 1
ATOM 1567 C C . GLU A 1 206 ? -17.666 -3.655 -6.371 1.00 90.19 206 GLU A C 1
ATOM 1569 O O . GLU A 1 206 ? -18.683 -3.716 -5.698 1.00 90.19 206 GLU A O 1
ATOM 1574 N N . GLN A 1 207 ? -16.997 -4.766 -6.678 1.00 83.44 207 GLN A N 1
ATOM 1575 C CA . GLN A 1 207 ? -17.451 -6.077 -6.215 1.00 83.44 207 GLN A CA 1
ATOM 1576 C C . GLN A 1 207 ? -17.306 -6.224 -4.698 1.00 83.44 207 GLN A C 1
ATOM 1578 O O . GLN A 1 207 ? -18.091 -6.936 -4.088 1.00 83.44 207 GLN A O 1
ATOM 1583 N N . TYR A 1 208 ? -16.369 -5.520 -4.067 1.00 79.69 208 TYR A N 1
ATOM 1584 C CA . TYR A 1 208 ? -16.179 -5.542 -2.616 1.00 79.69 208 TYR A CA 1
ATOM 1585 C C . TYR A 1 208 ? -17.014 -4.480 -1.895 1.00 79.69 208 TYR A C 1
ATOM 1587 O O . TYR A 1 208 ? -17.354 -4.685 -0.730 1.00 79.69 208 TYR A O 1
ATOM 1595 N N . VAL A 1 209 ? -17.397 -3.410 -2.602 1.00 72.88 209 VAL A N 1
ATOM 1596 C CA . VAL A 1 209 ? -18.371 -2.400 -2.151 1.00 72.88 209 VAL A CA 1
ATOM 1597 C C . VAL A 1 209 ? -19.808 -2.932 -2.277 1.00 72.88 209 VAL A C 1
ATOM 1599 O O . VAL A 1 209 ? -20.573 -2.923 -1.318 1.00 72.88 209 VAL A O 1
ATOM 1602 N N . ALA A 1 210 ? -20.173 -3.439 -3.459 1.00 58.97 210 ALA A N 1
ATOM 1603 C CA . ALA A 1 210 ? -21.538 -3.781 -3.860 1.00 58.97 210 ALA A CA 1
ATOM 1604 C C . ALA A 1 210 ? -21.915 -5.253 -3.628 1.00 58.97 210 ALA A C 1
ATOM 1606 O O . ALA A 1 210 ? -23.097 -5.560 -3.465 1.00 58.97 210 ALA A O 1
ATOM 1607 N N . ARG A 1 211 ? -20.958 -6.197 -3.592 1.00 52.75 211 ARG A N 1
ATOM 1608 C CA . ARG A 1 211 ? -21.255 -7.625 -3.366 1.00 52.75 211 ARG A CA 1
ATOM 1609 C C . ARG A 1 211 ? -20.755 -8.078 -1.994 1.00 52.75 211 ARG A C 1
ATOM 1611 O O . ARG A 1 211 ? -19.625 -8.525 -1.849 1.00 52.75 211 ARG A O 1
ATOM 1618 N N . LYS A 1 212 ? -21.655 -8.051 -1.003 1.00 43.31 212 LYS A N 1
ATOM 1619 C CA . LYS A 1 212 ? -22.205 -9.296 -0.415 1.00 43.31 212 LYS A CA 1
ATOM 1620 C C . LYS A 1 212 ? -23.102 -9.134 0.814 1.00 43.31 212 LYS A C 1
ATOM 1622 O O . LYS A 1 212 ? -23.661 -10.151 1.222 1.00 43.31 212 LYS A O 1
ATOM 1627 N N . SER A 1 213 ? -23.287 -7.962 1.433 1.00 50.88 213 SER A N 1
ATOM 1628 C CA . SER A 1 213 ? -24.069 -7.969 2.693 1.00 50.88 213 SER A CA 1
ATOM 1629 C C . SER A 1 213 ? -24.755 -6.679 3.155 1.00 50.88 213 SER A C 1
ATOM 1631 O O . SER A 1 213 ? -25.398 -6.730 4.198 1.00 50.88 213 SER A O 1
ATOM 1633 N N . GLY A 1 214 ? -24.594 -5.525 2.491 1.00 62.88 214 GLY A N 1
ATOM 1634 C CA . GLY A 1 214 ? -24.986 -4.245 3.115 1.00 62.88 214 GLY A CA 1
ATOM 1635 C C . GLY A 1 214 ? -24.248 -3.990 4.441 1.00 62.88 214 GLY A C 1
ATOM 1636 O O . GLY A 1 214 ? -24.731 -3.271 5.311 1.00 62.88 214 GLY A O 1
ATOM 1637 N N . ARG A 1 215 ? -23.093 -4.645 4.625 1.00 75.06 215 ARG A N 1
ATOM 1638 C CA . ARG A 1 215 ? -22.275 -4.543 5.829 1.00 75.06 215 ARG A CA 1
ATOM 1639 C C . ARG A 1 215 ? -21.500 -3.236 5.792 1.00 75.06 215 ARG A C 1
ATOM 1641 O O . ARG A 1 215 ? -20.811 -2.999 4.795 1.00 75.06 215 ARG A O 1
ATOM 1648 N N . PRO A 1 216 ? -21.530 -2.435 6.866 1.00 85.38 216 PRO A N 1
ATOM 1649 C CA . PRO A 1 216 ? -20.680 -1.263 6.937 1.00 85.38 216 PRO A CA 1
ATOM 1650 C C . PRO A 1 216 ? -19.219 -1.713 6.841 1.00 85.38 216 PRO A C 1
ATOM 1652 O O . PRO A 1 216 ? -18.753 -2.530 7.644 1.00 85.38 216 PRO A O 1
ATOM 1655 N N . THR A 1 217 ? -18.535 -1.215 5.811 1.00 90.06 217 THR A N 1
ATOM 1656 C CA . THR A 1 217 ? -17.164 -1.582 5.443 1.00 90.06 217 THR A CA 1
ATOM 1657 C C . THR A 1 217 ? -16.271 -0.352 5.534 1.00 90.06 217 THR A C 1
ATOM 1659 O O . THR A 1 217 ? -16.625 0.698 4.997 1.00 90.06 217 THR A O 1
ATOM 1662 N N . LEU A 1 218 ? -15.129 -0.496 6.202 1.00 93.62 218 LEU A N 1
ATOM 1663 C CA . LEU A 1 218 ? -14.066 0.503 6.225 1.00 93.62 218 LEU A CA 1
ATOM 1664 C C . LEU A 1 218 ? -13.019 0.142 5.170 1.00 93.62 218 LEU A C 1
ATOM 1666 O O . LEU A 1 218 ? -12.464 -0.958 5.195 1.00 93.62 218 LEU A O 1
ATOM 1670 N N . PHE A 1 219 ? -12.723 1.073 4.271 1.00 95.81 219 PHE A N 1
ATOM 1671 C CA . PHE A 1 219 ? -11.593 0.964 3.360 1.00 95.81 219 PHE A CA 1
ATOM 1672 C C . PHE A 1 219 ? -10.344 1.552 4.003 1.00 95.81 219 PHE A C 1
ATOM 1674 O O . PHE A 1 219 ? -10.357 2.675 4.505 1.00 95.81 219 PHE A O 1
ATOM 1681 N N . ILE A 1 220 ? -9.254 0.798 3.947 1.00 97.88 220 ILE A N 1
ATOM 1682 C CA . ILE A 1 220 ? -7.918 1.269 4.296 1.00 97.88 220 ILE A CA 1
ATOM 1683 C C . ILE A 1 220 ? -7.121 1.329 2.995 1.00 97.88 220 ILE A C 1
ATOM 1685 O O . ILE A 1 220 ? -6.975 0.315 2.320 1.00 97.88 220 ILE A O 1
ATOM 1689 N N . ALA A 1 221 ? -6.654 2.509 2.608 1.00 98.12 221 ALA A N 1
ATOM 1690 C CA . ALA A 1 221 ? -6.025 2.748 1.308 1.00 98.12 221 ALA A CA 1
ATOM 1691 C C . ALA A 1 221 ? -4.719 3.539 1.470 1.00 98.12 221 ALA A C 1
ATOM 1693 O O . ALA A 1 221 ? -4.541 4.198 2.496 1.00 98.12 221 ALA A O 1
ATOM 1694 N N . PRO A 1 222 ? -3.811 3.513 0.482 1.00 98.00 222 PRO A N 1
ATOM 1695 C CA . PRO A 1 222 ? -2.630 4.369 0.500 1.00 98.00 222 PRO A CA 1
ATOM 1696 C C . PRO A 1 222 ? -3.010 5.844 0.525 1.00 98.00 222 PRO A C 1
ATOM 1698 O O . PRO A 1 222 ? -4.083 6.242 0.061 1.00 98.00 222 PRO A O 1
ATOM 1701 N N . MET A 1 223 ? -2.104 6.676 1.020 1.00 95.19 223 MET A N 1
ATOM 1702 C CA . MET A 1 223 ? -2.224 8.128 0.942 1.00 95.19 223 MET A CA 1
ATOM 1703 C C . MET A 1 223 ? -1.555 8.687 -0.323 1.00 95.19 223 MET A C 1
ATOM 1705 O O . MET A 1 223 ? -1.850 9.809 -0.741 1.00 95.19 223 MET A O 1
ATOM 1709 N N . GLY A 1 224 ? -0.674 7.904 -0.954 1.00 94.12 224 GLY A N 1
ATOM 1710 C CA . GLY A 1 224 ? 0.097 8.314 -2.123 1.00 94.12 224 GLY A CA 1
ATOM 1711 C C . GLY A 1 224 ? 1.296 9.188 -1.762 1.00 94.12 224 GLY A C 1
ATOM 1712 O O . GLY A 1 224 ? 1.681 10.053 -2.556 1.00 94.12 224 GLY A O 1
ATOM 1713 N N . ILE A 1 225 ? 1.855 9.014 -0.562 1.00 93.62 225 ILE A N 1
ATOM 1714 C CA . ILE A 1 225 ? 3.125 9.627 -0.170 1.00 93.62 225 ILE A CA 1
ATOM 1715 C C . ILE A 1 225 ? 4.241 9.073 -1.065 1.00 93.62 225 ILE A C 1
ATOM 1717 O O . ILE A 1 225 ? 4.324 7.874 -1.310 1.00 93.62 225 ILE A O 1
ATOM 1721 N N . GLY A 1 226 ? 5.086 9.964 -1.582 1.00 88.69 226 GLY A N 1
ATOM 1722 C CA . GLY A 1 226 ? 6.205 9.632 -2.474 1.00 88.69 226 GLY A CA 1
ATOM 1723 C C . GLY A 1 226 ? 5.888 9.807 -3.961 1.00 88.69 226 GLY A C 1
ATOM 1724 O O . GLY A 1 226 ? 6.810 9.890 -4.766 1.00 88.69 226 GLY A O 1
ATOM 1725 N N . HIS A 1 227 ? 4.609 9.980 -4.317 1.00 91.50 227 HIS A N 1
ATOM 1726 C CA . HIS A 1 227 ? 4.100 10.143 -5.688 1.00 91.50 227 HIS A CA 1
ATOM 1727 C C . HIS A 1 227 ? 4.092 8.885 -6.562 1.00 91.50 227 HIS A C 1
ATOM 1729 O O . HIS A 1 227 ? 4.066 9.019 -7.781 1.00 91.50 227 HIS A O 1
ATOM 1735 N N . HIS A 1 228 ? 4.075 7.674 -6.002 1.00 94.38 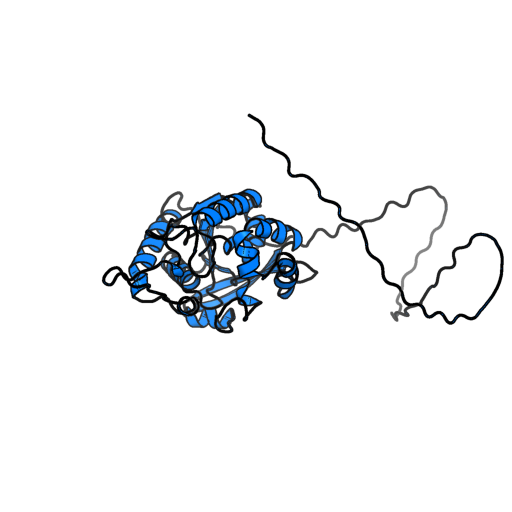228 HIS A N 1
ATOM 1736 C CA . HIS A 1 228 ? 3.902 6.499 -6.855 1.00 94.38 228 HIS A CA 1
ATOM 1737 C C . HIS A 1 228 ? 2.520 6.520 -7.519 1.00 94.38 228 HIS A C 1
ATOM 1739 O O . HIS A 1 228 ? 1.491 6.634 -6.842 1.00 94.38 228 HIS A O 1
ATOM 1745 N N . VAL A 1 229 ? 2.490 6.387 -8.845 1.00 96.31 229 VAL A N 1
ATOM 1746 C CA . VAL A 1 229 ? 1.262 6.493 -9.634 1.00 96.31 229 VAL A CA 1
ATOM 1747 C C . VAL A 1 229 ? 0.183 5.515 -9.167 1.00 96.31 229 VAL A C 1
ATOM 1749 O O . VAL A 1 229 ? -0.971 5.909 -9.002 1.00 96.31 229 VAL A O 1
ATOM 1752 N N . ASP A 1 230 ? 0.557 4.267 -8.883 1.00 97.94 230 ASP A N 1
ATOM 1753 C CA . ASP A 1 230 ? -0.400 3.225 -8.492 1.00 97.94 230 ASP A CA 1
ATOM 1754 C C . ASP A 1 230 ? -1.002 3.468 -7.108 1.00 97.94 230 ASP A C 1
ATOM 1756 O O . ASP A 1 230 ? -2.184 3.194 -6.901 1.00 97.94 230 ASP A O 1
ATOM 1760 N N . HIS A 1 231 ? -0.245 4.080 -6.192 1.00 97.75 231 HIS A N 1
ATOM 1761 C CA . HIS A 1 231 ? -0.757 4.455 -4.875 1.00 97.75 231 HIS A CA 1
ATOM 1762 C C . HIS A 1 231 ? -1.811 5.549 -5.019 1.00 97.75 231 HIS A C 1
ATOM 1764 O O . HIS A 1 231 ? -2.930 5.401 -4.533 1.00 97.75 231 HIS A O 1
ATOM 1770 N N . ILE A 1 232 ? -1.492 6.609 -5.772 1.00 97.19 232 ILE A N 1
ATOM 1771 C CA . ILE A 1 232 ? -2.423 7.713 -6.036 1.00 97.19 232 ILE A CA 1
ATOM 1772 C C . ILE A 1 232 ? -3.681 7.204 -6.751 1.00 97.19 232 ILE A C 1
ATOM 1774 O O . ILE A 1 232 ? -4.794 7.601 -6.397 1.00 97.19 232 ILE A O 1
ATOM 1778 N N . LEU A 1 233 ? -3.528 6.320 -7.742 1.00 98.06 233 LEU A N 1
ATOM 1779 C CA . LEU A 1 233 ? -4.647 5.746 -8.487 1.00 98.06 233 LEU A CA 1
ATOM 1780 C C . LEU A 1 233 ? -5.560 4.921 -7.568 1.00 98.06 233 LEU A C 1
ATOM 1782 O O . LEU A 1 233 ? -6.780 5.087 -7.635 1.00 98.06 233 LEU A O 1
ATOM 1786 N N . CYS A 1 234 ? -4.997 4.104 -6.669 1.00 98.31 234 CYS A N 1
ATOM 1787 C CA . CYS A 1 234 ? -5.769 3.361 -5.670 1.00 98.31 234 CYS A CA 1
ATOM 1788 C C . CYS A 1 234 ? -6.581 4.297 -4.769 1.00 98.31 234 CYS A C 1
ATOM 1790 O O . CYS A 1 234 ? -7.792 4.112 -4.632 1.00 98.31 234 CYS A O 1
ATOM 1792 N N . THR A 1 235 ? -5.954 5.336 -4.209 1.00 97.19 235 THR A N 1
ATOM 1793 C CA . THR A 1 235 ? -6.643 6.309 -3.349 1.00 97.19 235 THR A CA 1
ATOM 1794 C C . THR A 1 235 ? -7.775 7.017 -4.090 1.00 97.19 235 THR A C 1
ATOM 1796 O O . THR A 1 235 ? -8.885 7.125 -3.571 1.00 97.19 235 THR A O 1
ATOM 1799 N N . GLN A 1 236 ? -7.525 7.473 -5.323 1.00 97.00 236 GLN A N 1
ATOM 1800 C CA . GLN A 1 236 ? -8.531 8.149 -6.146 1.00 97.00 236 GLN A CA 1
ATOM 1801 C C . GLN A 1 236 ? -9.733 7.245 -6.436 1.00 97.00 236 GLN A C 1
ATOM 1803 O O . GLN A 1 236 ? -10.871 7.702 -6.337 1.00 97.00 236 GLN A O 1
ATOM 1808 N N . VAL A 1 237 ? -9.495 5.971 -6.767 1.00 97.50 237 VAL A N 1
ATOM 1809 C CA . VAL A 1 237 ? -10.582 5.019 -7.021 1.00 97.50 237 VAL A CA 1
ATOM 1810 C C . VAL A 1 237 ? -11.373 4.749 -5.742 1.00 97.50 237 VAL A C 1
ATOM 1812 O O . VAL A 1 237 ? -12.594 4.885 -5.762 1.00 97.50 237 VAL A O 1
ATOM 1815 N N . VAL A 1 238 ? -10.716 4.463 -4.615 1.00 96.50 238 VAL A N 1
ATOM 1816 C CA . VAL A 1 238 ? -11.407 4.234 -3.331 1.00 96.50 238 VAL A CA 1
ATOM 1817 C C . VAL A 1 238 ? -12.284 5.431 -2.946 1.00 96.50 238 VAL A C 1
ATOM 1819 O O . VAL A 1 238 ? -13.454 5.251 -2.621 1.00 96.50 238 VAL A O 1
ATOM 1822 N N . LEU A 1 239 ? -11.775 6.661 -3.065 1.00 94.81 239 LEU A N 1
ATOM 1823 C CA . LEU A 1 239 ? -12.535 7.882 -2.759 1.00 94.81 239 LEU A CA 1
ATOM 1824 C C . LEU A 1 239 ? -13.712 8.146 -3.710 1.00 94.81 239 LEU A C 1
ATOM 1826 O O . LEU A 1 239 ? -14.625 8.896 -3.354 1.00 94.81 239 LEU A O 1
ATOM 1830 N N . SER A 1 240 ? -13.678 7.580 -4.918 1.00 93.88 240 SER A N 1
ATOM 1831 C CA . SER A 1 240 ? -14.793 7.646 -5.870 1.00 93.88 240 SER A CA 1
ATOM 1832 C C . SER A 1 240 ? -15.871 6.591 -5.605 1.00 93.88 240 SER A C 1
ATOM 1834 O O . SER A 1 240 ? -17.010 6.783 -6.020 1.00 93.88 240 SER A O 1
ATOM 1836 N N . LEU A 1 241 ? -15.518 5.508 -4.904 1.00 91.44 241 LEU A N 1
ATOM 1837 C CA . LEU A 1 241 ? -16.397 4.372 -4.625 1.00 91.44 241 LEU A CA 1
ATOM 1838 C C . LEU A 1 241 ? -17.197 4.506 -3.330 1.00 91.44 241 LEU A C 1
ATOM 1840 O O . LEU A 1 241 ? -18.281 3.936 -3.223 1.00 91.44 241 LEU A O 1
ATOM 1844 N N . VAL A 1 242 ? -16.652 5.198 -2.332 1.00 90.06 242 VAL A N 1
ATOM 1845 C CA . VAL A 1 242 ? -17.317 5.363 -1.035 1.00 90.06 242 VAL A CA 1
ATOM 1846 C C . VAL A 1 242 ? -18.383 6.457 -1.073 1.00 90.06 242 VAL A C 1
ATOM 1848 O O . VAL A 1 242 ? -18.235 7.475 -1.749 1.00 90.06 242 VAL A O 1
ATOM 1851 N N . GLU A 1 243 ? -19.445 6.269 -0.293 1.00 88.06 243 GLU A N 1
ATOM 1852 C CA . GLU A 1 243 ? -20.530 7.246 -0.156 1.00 88.06 243 GLU A CA 1
ATOM 1853 C C . GLU A 1 243 ? -20.110 8.417 0.742 1.00 88.06 243 GLU A C 1
ATOM 1855 O O . GLU A 1 243 ? -20.457 9.570 0.484 1.00 88.06 243 GLU A O 1
ATOM 1860 N N . SER A 1 244 ? -19.326 8.122 1.783 1.00 89.38 244 SER A N 1
ATOM 1861 C CA . SER A 1 244 ? -18.754 9.104 2.705 1.00 89.38 244 SER A CA 1
ATOM 1862 C C . SER A 1 244 ? -17.267 8.844 2.920 1.00 89.38 244 SER A C 1
ATOM 1864 O O . SER A 1 244 ? -16.821 7.699 3.002 1.00 89.38 244 SER A O 1
ATOM 1866 N N . THR A 1 245 ? -16.490 9.914 3.108 1.00 89.69 245 THR A N 1
ATOM 1867 C CA . THR A 1 245 ? -15.080 9.801 3.504 1.00 89.69 245 THR A CA 1
ATOM 1868 C C . THR A 1 245 ? -14.902 9.228 4.915 1.00 89.69 245 THR A C 1
ATOM 1870 O O . THR A 1 245 ? -13.798 8.824 5.263 1.00 89.69 245 THR A O 1
ATOM 1873 N N . ASP A 1 246 ? -15.974 9.103 5.708 1.00 89.12 246 ASP A N 1
ATOM 1874 C CA . ASP A 1 246 ? -15.965 8.347 6.968 1.00 89.12 246 ASP A CA 1
ATOM 1875 C C . ASP A 1 246 ? -15.692 6.848 6.771 1.00 89.12 246 ASP A C 1
ATOM 1877 O O . ASP A 1 246 ? -15.256 6.178 7.704 1.00 89.12 246 ASP A O 1
ATOM 1881 N N . GLN A 1 247 ? -15.924 6.326 5.562 1.00 91.94 247 GLN A N 1
ATOM 1882 C CA . GLN A 1 247 ? -15.666 4.933 5.190 1.00 91.94 247 GLN A CA 1
ATOM 1883 C C . GLN A 1 247 ? -14.228 4.708 4.709 1.00 91.94 247 GLN A C 1
ATOM 1885 O O . GLN A 1 247 ? -13.925 3.626 4.208 1.00 91.94 247 GLN A O 1
ATOM 1890 N N . VAL A 1 248 ? -13.350 5.711 4.817 1.00 94.31 248 VAL A N 1
ATOM 1891 C CA . VAL A 1 248 ? -11.976 5.645 4.315 1.00 94.31 248 VAL A CA 1
ATOM 1892 C C . VAL A 1 248 ? -10.987 6.089 5.378 1.00 94.31 248 VAL A C 1
ATOM 1894 O O . VAL A 1 248 ? -11.134 7.131 6.018 1.00 94.31 248 VAL A O 1
ATOM 1897 N N . LEU A 1 249 ? -9.923 5.309 5.494 1.00 96.19 249 LEU A N 1
ATOM 1898 C CA . LEU A 1 249 ? -8.739 5.630 6.258 1.00 96.19 249 LEU A CA 1
ATOM 1899 C C . LEU A 1 249 ? -7.516 5.526 5.342 1.00 96.19 249 LEU A C 1
ATOM 1901 O O . LEU A 1 249 ? -7.311 4.499 4.698 1.00 96.19 249 LEU A O 1
ATOM 1905 N N . LEU A 1 250 ? -6.705 6.581 5.275 1.00 97.62 250 LEU A N 1
ATOM 1906 C CA . LEU A 1 250 ? -5.500 6.592 4.444 1.00 97.62 250 LEU A CA 1
ATOM 1907 C C . LEU A 1 250 ? -4.266 6.285 5.293 1.00 97.62 250 LEU A C 1
ATOM 1909 O O . LEU A 1 250 ? -4.014 7.009 6.254 1.00 97.62 250 LEU A O 1
ATOM 1913 N N . PHE A 1 251 ? -3.505 5.238 4.974 1.00 98.00 251 PHE A N 1
ATOM 1914 C CA . PHE A 1 251 ? -2.234 4.963 5.651 1.00 98.00 251 PHE A CA 1
ATOM 1915 C C . PHE A 1 251 ? -1.102 5.812 5.070 1.00 98.00 251 PHE A C 1
ATOM 1917 O O . PHE A 1 251 ? -1.064 6.060 3.867 1.00 98.00 251 PHE A O 1
ATOM 1924 N N . GLU A 1 252 ? -0.160 6.235 5.912 1.00 96.31 252 GLU A N 1
ATOM 1925 C CA . GLU A 1 252 ? 1.098 6.807 5.425 1.00 96.31 252 GLU A CA 1
ATOM 1926 C C . GLU A 1 252 ? 1.946 5.714 4.767 1.00 96.31 252 GLU A C 1
ATOM 1928 O O . GLU A 1 252 ? 2.288 4.721 5.407 1.00 96.31 252 GLU A O 1
ATOM 1933 N N . ASP A 1 253 ? 2.278 5.900 3.492 1.00 96.19 253 ASP A N 1
ATOM 1934 C CA . ASP A 1 253 ? 2.980 4.902 2.689 1.00 96.19 253 ASP A CA 1
ATOM 1935 C C . ASP A 1 253 ? 4.419 4.693 3.201 1.00 96.19 253 ASP A C 1
ATOM 1937 O O . ASP A 1 253 ? 5.261 5.599 3.160 1.00 96.19 253 ASP A O 1
ATOM 1941 N N . PHE A 1 254 ? 4.708 3.494 3.710 1.00 95.00 254 PHE A N 1
ATOM 1942 C CA . PHE A 1 254 ? 6.033 3.102 4.189 1.00 95.00 254 PHE A CA 1
ATOM 1943 C C . PHE A 1 254 ? 6.762 2.279 3.111 1.00 95.00 254 PHE A C 1
ATOM 1945 O O . PHE A 1 254 ? 6.151 1.382 2.540 1.00 95.00 254 PHE A O 1
ATOM 1952 N N . PRO A 1 255 ? 8.063 2.521 2.854 1.00 92.69 255 PRO A N 1
ATOM 1953 C CA . PRO A 1 255 ? 8.975 3.385 3.613 1.00 92.69 255 PRO A CA 1
ATOM 1954 C C . PRO A 1 255 ? 8.989 4.856 3.183 1.00 92.69 255 PRO A C 1
ATOM 1956 O O . PRO A 1 255 ? 9.700 5.650 3.799 1.00 92.69 255 PRO A O 1
ATOM 1959 N N . TYR A 1 256 ? 8.224 5.240 2.160 1.00 90.75 256 TYR A N 1
ATOM 1960 C CA . TYR A 1 256 ? 8.319 6.557 1.513 1.00 90.75 256 TYR A CA 1
ATOM 1961 C C . TYR A 1 256 ? 8.156 7.737 2.482 1.00 90.75 256 TYR A C 1
ATOM 1963 O O . TYR A 1 256 ? 8.783 8.781 2.308 1.00 90.75 256 TYR A O 1
ATOM 1971 N N . VAL A 1 257 ? 7.364 7.569 3.544 1.00 90.75 257 VAL A N 1
ATOM 1972 C CA . VAL A 1 257 ? 7.171 8.600 4.570 1.00 90.75 257 VAL A CA 1
ATOM 1973 C C . VAL A 1 257 ? 8.390 8.831 5.480 1.00 90.75 257 VAL A C 1
ATOM 1975 O O . VAL A 1 257 ? 8.551 9.930 6.010 1.00 90.75 257 VAL A O 1
ATOM 1978 N N . VAL A 1 258 ? 9.267 7.834 5.664 1.00 88.25 258 VAL A N 1
ATOM 1979 C CA . VAL A 1 258 ? 10.481 7.944 6.511 1.00 88.25 258 VAL A CA 1
ATOM 1980 C C . VAL A 1 258 ? 11.779 8.014 5.725 1.00 88.25 258 VAL A C 1
ATOM 1982 O O . VAL A 1 258 ? 12.832 8.339 6.283 1.00 88.25 258 VAL A O 1
ATOM 1985 N N . ASP A 1 259 ? 11.726 7.669 4.447 1.00 82.81 259 ASP A N 1
ATOM 1986 C CA . ASP A 1 259 ? 12.891 7.622 3.592 1.00 82.81 259 ASP A CA 1
ATOM 1987 C C . ASP A 1 259 ? 12.617 8.307 2.268 1.00 82.81 259 ASP A C 1
ATOM 1989 O O . ASP A 1 259 ? 12.172 7.712 1.292 1.00 82.81 259 ASP A O 1
ATOM 1993 N N . GLN A 1 260 ? 12.944 9.594 2.239 1.00 67.38 260 GLN A N 1
ATOM 1994 C CA . GLN A 1 260 ? 12.859 10.401 1.027 1.00 67.38 260 GLN A CA 1
ATOM 1995 C C . GLN A 1 260 ? 13.874 9.958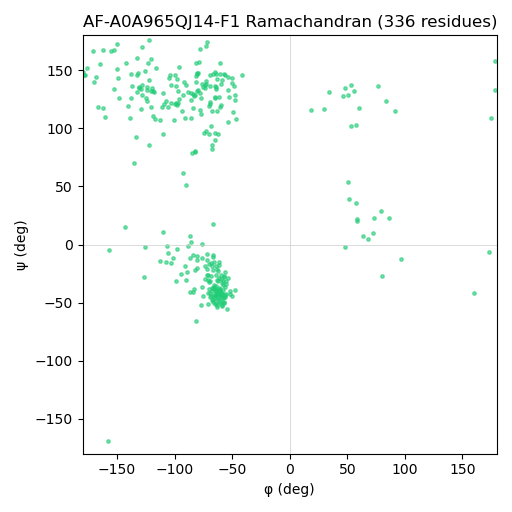 -0.044 1.00 67.38 260 GLN A C 1
ATOM 1997 O O . GLN A 1 260 ? 13.818 10.454 -1.166 1.00 67.38 260 GLN A O 1
ATOM 2002 N N . GLY A 1 261 ? 14.804 9.057 0.302 1.00 62.62 261 GLY A N 1
ATOM 2003 C CA . GLY A 1 261 ? 15.745 8.413 -0.607 1.00 62.62 261 GLY A CA 1
ATOM 2004 C C . GLY A 1 261 ? 15.315 7.019 -1.072 1.00 62.62 261 GLY A C 1
ATOM 2005 O O . GLY A 1 261 ? 16.010 6.461 -1.922 1.00 62.62 261 GLY A O 1
ATOM 2006 N N . ALA A 1 262 ? 14.195 6.467 -0.580 1.00 59.81 262 ALA A N 1
ATOM 2007 C CA . ALA A 1 262 ? 13.608 5.234 -1.105 1.00 59.81 262 ALA A CA 1
ATOM 2008 C C . ALA A 1 262 ? 13.067 5.482 -2.531 1.00 59.81 262 ALA A C 1
ATOM 2010 O O . ALA A 1 262 ? 11.895 5.772 -2.738 1.00 59.81 262 ALA A O 1
ATOM 2011 N N . HIS A 1 263 ? 13.994 5.408 -3.492 1.00 54.84 263 HIS A N 1
ATOM 2012 C CA . HIS A 1 263 ? 13.885 5.429 -4.958 1.00 54.84 263 HIS A CA 1
ATOM 2013 C C . HIS A 1 263 ? 13.212 6.636 -5.615 1.00 54.84 263 HIS A C 1
ATOM 2015 O O . HIS A 1 263 ? 11.998 6.706 -5.711 1.00 54.84 263 HIS A O 1
ATOM 2021 N N . VAL A 1 264 ? 14.047 7.527 -6.184 1.00 55.25 264 VAL A N 1
ATOM 2022 C CA . VAL A 1 264 ? 13.793 8.579 -7.215 1.00 55.25 264 VAL A CA 1
ATOM 2023 C C . VAL A 1 264 ? 12.587 9.526 -7.060 1.00 55.25 264 VAL A C 1
ATOM 2025 O O . VAL A 1 264 ? 12.444 10.445 -7.875 1.00 55.25 264 VAL A O 1
ATOM 2028 N N . GLY A 1 265 ? 11.768 9.357 -6.026 1.00 56.22 265 GLY A N 1
ATOM 2029 C CA . GLY A 1 265 ? 10.598 10.163 -5.722 1.00 56.22 265 GLY A CA 1
ATOM 2030 C C . GLY A 1 265 ? 10.931 11.565 -5.218 1.00 56.22 265 GLY A C 1
ATOM 2031 O O . GLY A 1 265 ? 12.083 11.957 -5.016 1.00 56.22 265 GLY A O 1
ATOM 2032 N N . VAL A 1 266 ? 9.881 12.360 -5.039 1.00 64.50 266 VAL A N 1
ATOM 2033 C CA . VAL A 1 266 ? 9.982 13.714 -4.490 1.00 64.50 266 VAL A CA 1
ATOM 2034 C C . VAL A 1 266 ? 9.833 13.626 -2.976 1.00 64.50 266 VAL A C 1
ATOM 2036 O O . VAL A 1 266 ? 8.946 12.934 -2.492 1.00 64.50 266 VAL A O 1
ATOM 2039 N N . ALA A 1 267 ? 10.653 14.367 -2.228 1.00 77.75 267 ALA A N 1
ATOM 2040 C CA . ALA A 1 267 ? 10.472 14.547 -0.791 1.00 77.75 267 ALA A CA 1
ATOM 2041 C C . ALA A 1 267 ? 9.024 14.955 -0.466 1.00 77.75 267 ALA A C 1
ATOM 2043 O O . ALA A 1 267 ? 8.578 16.060 -0.814 1.00 77.75 267 ALA A O 1
ATOM 2044 N N . ASP A 1 268 ? 8.304 14.082 0.232 1.00 87.75 268 ASP A N 1
ATOM 2045 C CA . ASP A 1 268 ? 6.862 14.190 0.425 1.00 87.75 268 ASP A CA 1
ATOM 2046 C C . ASP A 1 268 ? 6.466 14.099 1.906 1.00 87.75 268 ASP A C 1
ATOM 2048 O O . ASP A 1 268 ? 7.304 13.860 2.777 1.00 87.75 268 ASP A O 1
ATOM 2052 N N . SER A 1 269 ? 5.201 14.385 2.204 1.00 88.62 269 SER A N 1
ATOM 2053 C CA . SER A 1 269 ? 4.618 14.242 3.541 1.00 88.62 269 SER A CA 1
ATOM 2054 C C . SER A 1 269 ? 3.117 13.986 3.444 1.00 88.62 269 SER A C 1
ATOM 2056 O O . SER A 1 269 ? 2.512 14.218 2.394 1.00 88.62 269 SER A O 1
ATOM 2058 N N . GLY A 1 270 ? 2.491 13.579 4.550 1.00 88.88 270 GLY A N 1
ATOM 2059 C CA . GLY A 1 270 ? 1.036 13.434 4.602 1.00 88.88 270 GLY A CA 1
ATOM 2060 C C . GLY A 1 270 ? 0.305 14.724 4.204 1.00 88.88 270 GLY A C 1
ATOM 2061 O O . GLY A 1 270 ? -0.612 14.702 3.390 1.00 88.88 270 GLY A O 1
ATOM 2062 N N . GLU A 1 271 ? 0.753 15.892 4.668 1.00 90.00 271 GLU A N 1
ATOM 2063 C CA . GLU A 1 271 ? 0.124 17.179 4.337 1.00 90.00 271 GLU A CA 1
ATOM 2064 C C . GLU A 1 271 ? 0.216 17.516 2.847 1.00 90.00 271 GLU A C 1
ATOM 2066 O O . GLU A 1 271 ? -0.722 18.071 2.269 1.00 90.00 271 GLU A O 1
ATOM 2071 N N . LYS A 1 272 ? 1.349 17.203 2.213 1.00 91.31 272 LYS A N 1
ATOM 2072 C CA . LYS A 1 272 ? 1.521 17.378 0.767 1.00 91.31 272 LYS A CA 1
ATOM 2073 C C . LYS A 1 272 ? 0.631 16.405 -0.008 1.00 91.31 272 LYS A C 1
ATOM 2075 O O . LYS A 1 272 ? -0.000 16.824 -0.980 1.00 91.31 272 LYS A O 1
ATOM 2080 N N . ALA A 1 273 ? 0.510 15.164 0.460 1.00 92.50 273 ALA A N 1
ATOM 2081 C CA . ALA A 1 273 ? -0.372 14.173 -0.138 1.00 92.50 273 ALA A CA 1
ATOM 2082 C C . ALA A 1 273 ? -1.854 14.559 -0.063 1.00 92.50 273 ALA A C 1
ATOM 2084 O O . ALA A 1 273 ? -2.550 14.501 -1.078 1.00 92.50 273 ALA A O 1
ATOM 2085 N N . LEU A 1 274 ? -2.314 15.077 1.080 1.00 92.06 274 LEU A N 1
ATOM 2086 C CA . LEU A 1 274 ? -3.670 15.618 1.228 1.00 92.06 274 LEU A CA 1
ATOM 2087 C C . LEU A 1 274 ? -3.948 16.737 0.223 1.00 92.06 274 LEU A C 1
ATOM 2089 O O . LEU A 1 274 ? -4.941 16.686 -0.500 1.00 92.06 274 LEU A O 1
ATOM 2093 N N . LYS A 1 275 ? -3.040 17.716 0.118 1.00 91.88 275 LYS A N 1
ATOM 2094 C CA . LYS A 1 275 ? -3.185 18.832 -0.830 1.00 91.88 275 LYS A CA 1
ATOM 2095 C C . LYS A 1 275 ? -3.277 18.347 -2.274 1.00 91.88 275 LYS A C 1
ATOM 2097 O O . LYS A 1 275 ? -4.116 18.836 -3.024 1.00 91.88 275 LYS A O 1
ATOM 2102 N N . ARG A 1 276 ? -2.444 17.378 -2.661 1.00 91.44 276 ARG A N 1
ATOM 2103 C CA . ARG A 1 276 ? -2.430 16.800 -4.014 1.00 91.44 276 ARG A CA 1
ATOM 2104 C C . ARG A 1 276 ? -3.748 16.128 -4.377 1.00 91.44 276 ARG A C 1
ATOM 2106 O O . ARG A 1 276 ? -4.184 16.212 -5.520 1.00 91.44 276 ARG A O 1
ATOM 2113 N N . LEU A 1 277 ? -4.369 15.467 -3.406 1.00 89.31 277 LEU A N 1
ATOM 2114 C CA . LEU A 1 277 ? -5.649 14.786 -3.574 1.00 89.31 277 LEU A CA 1
ATOM 2115 C C . LEU A 1 277 ? -6.856 15.712 -3.369 1.00 89.31 277 LEU A C 1
ATOM 2117 O O . LEU A 1 277 ? -7.988 15.245 -3.462 1.00 89.31 277 LEU A O 1
ATOM 2121 N N . ASN A 1 278 ? -6.630 17.006 -3.112 1.00 91.75 278 ASN A N 1
ATOM 2122 C CA . ASN A 1 278 ? -7.659 17.961 -2.709 1.00 91.75 278 ASN A CA 1
ATOM 2123 C C . ASN A 1 278 ? -8.499 17.436 -1.526 1.00 91.75 278 ASN A C 1
ATOM 2125 O O . ASN A 1 278 ? -9.727 17.344 -1.592 1.00 91.75 278 ASN A O 1
ATOM 2129 N N . LEU A 1 279 ? -7.798 17.046 -0.462 1.00 91.31 279 LEU A N 1
ATOM 2130 C CA . LEU A 1 279 ? -8.365 16.568 0.792 1.00 91.31 279 LEU A CA 1
ATOM 2131 C C . LEU A 1 279 ? -7.879 17.418 1.963 1.00 91.31 279 LEU A C 1
ATOM 2133 O O . LEU A 1 279 ? -6.776 17.970 1.955 1.00 91.31 279 LEU A O 1
ATOM 2137 N N . VAL A 1 280 ? -8.674 17.417 3.025 1.00 89.94 280 VAL A N 1
ATOM 2138 C CA . VAL A 1 280 ? -8.294 17.922 4.342 1.00 89.94 280 VAL A CA 1
ATOM 2139 C C . VAL A 1 280 ? -8.154 16.741 5.296 1.00 89.94 280 VAL A C 1
ATOM 2141 O O . VAL A 1 280 ? -9.032 15.882 5.381 1.00 89.94 280 VAL A O 1
ATOM 2144 N N . GLY A 1 281 ? -7.037 16.691 6.022 1.00 82.75 281 GLY A N 1
ATOM 2145 C CA . GLY A 1 281 ? -6.808 15.712 7.080 1.00 82.75 281 GLY A CA 1
ATOM 2146 C C . GLY A 1 281 ? -7.638 16.086 8.298 1.00 82.75 281 GLY A C 1
ATOM 2147 O O . GLY A 1 281 ? -7.217 16.923 9.092 1.00 82.75 281 GLY A O 1
ATOM 2148 N N . ALA A 1 282 ? -8.820 15.490 8.429 1.00 77.38 282 ALA A N 1
ATOM 2149 C CA . ALA A 1 282 ? -9.729 15.774 9.529 1.00 77.38 282 ALA A CA 1
ATOM 2150 C C . ALA A 1 282 ? -9.134 15.314 10.865 1.00 77.38 282 ALA A C 1
ATOM 2152 O O . ALA A 1 282 ? -9.215 16.035 11.857 1.00 77.38 282 ALA A O 1
ATOM 2153 N N . GLN A 1 283 ? -8.535 14.118 10.889 1.00 87.88 283 GLN A N 1
ATOM 2154 C CA . GLN A 1 283 ? -7.876 13.548 12.066 1.00 87.88 283 GLN A CA 1
ATOM 2155 C C . GLN A 1 283 ? -6.727 12.621 11.655 1.00 87.88 283 GLN A C 1
ATOM 2157 O O . GLN A 1 283 ? -6.782 11.986 10.600 1.00 87.88 283 GLN A O 1
ATOM 2162 N N . ARG A 1 284 ? -5.710 12.520 12.519 1.00 91.69 284 ARG A N 1
ATOM 2163 C CA . ARG A 1 284 ? -4.575 11.599 12.380 1.00 91.69 284 ARG A CA 1
ATOM 2164 C C . ARG A 1 284 ? -4.541 10.639 13.563 1.00 91.69 284 ARG A C 1
ATOM 2166 O O . ARG A 1 284 ? -4.604 11.077 14.711 1.00 91.69 284 ARG A O 1
ATOM 2173 N N . PHE A 1 285 ? -4.400 9.354 13.275 1.00 92.31 285 PHE A N 1
ATOM 2174 C CA . PHE A 1 285 ? -4.303 8.279 14.255 1.00 92.31 285 PHE A CA 1
ATOM 2175 C C . PHE A 1 285 ? -2.939 7.610 14.172 1.00 92.31 285 PHE A C 1
ATOM 2177 O O . PHE A 1 285 ? -2.301 7.579 13.119 1.00 92.31 285 PHE A O 1
ATOM 2184 N N . GLU A 1 286 ? -2.501 7.073 15.303 1.00 93.38 286 GLU A N 1
ATOM 2185 C CA . GLU A 1 286 ? -1.257 6.329 15.422 1.00 93.38 286 GLU A CA 1
ATOM 2186 C C . GLU A 1 286 ? -1.561 4.952 15.995 1.00 93.38 286 GLU A C 1
ATOM 2188 O O . GLU A 1 286 ? -2.276 4.830 16.991 1.00 93.38 286 GLU A O 1
ATOM 2193 N N . GLN A 1 287 ? -0.991 3.931 15.372 1.00 92.25 287 GLN A N 1
ATOM 2194 C CA . GLN A 1 287 ? -1.087 2.554 15.811 1.00 92.25 287 GLN A CA 1
ATOM 2195 C C . GLN A 1 287 ? 0.317 2.031 16.085 1.00 92.25 287 GLN A C 1
ATOM 2197 O O . GLN A 1 287 ? 1.167 1.976 15.200 1.00 92.25 287 GLN A O 1
ATOM 2202 N N . GLU A 1 288 ? 0.562 1.649 17.331 1.00 93.44 288 GLU A N 1
ATOM 2203 C CA . GLU A 1 288 ? 1.807 0.998 17.716 1.00 93.44 288 GLU A CA 1
ATOM 2204 C C . GLU A 1 288 ? 1.809 -0.455 17.238 1.00 93.44 288 GLU A C 1
ATOM 2206 O O . GLU A 1 288 ? 0.815 -1.174 17.370 1.00 93.44 288 GLU A O 1
ATOM 2211 N N . CYS A 1 289 ? 2.929 -0.882 16.675 1.00 92.88 289 CYS A N 1
ATOM 2212 C CA . CYS A 1 289 ? 3.157 -2.223 16.176 1.00 92.88 289 CYS A CA 1
ATOM 2213 C C . CYS A 1 289 ? 4.466 -2.750 16.761 1.00 92.88 289 CYS A C 1
ATOM 2215 O O . CYS A 1 289 ? 5.485 -2.053 16.760 1.00 92.88 289 CYS A O 1
ATOM 2217 N N . ASN A 1 290 ? 4.446 -3.988 17.258 1.00 95.38 290 ASN A N 1
ATOM 2218 C CA . ASN A 1 290 ? 5.667 -4.651 17.692 1.00 95.38 290 ASN A CA 1
ATOM 2219 C C . ASN A 1 290 ? 6.627 -4.767 16.497 1.00 95.38 290 ASN A C 1
ATOM 2221 O O . ASN A 1 290 ? 6.302 -5.399 15.493 1.00 95.38 290 ASN A O 1
ATOM 2225 N N . THR A 1 291 ? 7.798 -4.139 16.615 1.00 96.62 291 THR A N 1
ATOM 2226 C CA . THR A 1 291 ? 8.760 -4.035 15.509 1.00 96.62 291 THR A CA 1
ATOM 2227 C C . THR A 1 291 ? 9.265 -5.404 15.056 1.00 96.62 291 THR A C 1
ATOM 2229 O O . THR A 1 291 ? 9.351 -5.636 13.856 1.00 96.62 291 THR A O 1
ATOM 2232 N N . GLU A 1 292 ? 9.543 -6.323 15.986 1.00 96.62 292 GLU A N 1
ATOM 2233 C CA . GLU A 1 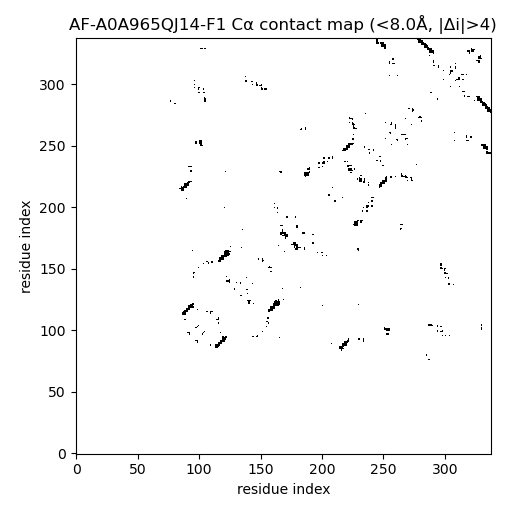292 ? 10.032 -7.669 15.648 1.00 96.62 292 GLU A CA 1
ATOM 2234 C C . GLU A 1 292 ? 8.971 -8.457 14.879 1.00 96.62 292 GLU A C 1
ATOM 2236 O O . GLU A 1 292 ? 9.245 -9.008 13.818 1.00 96.62 292 GLU A O 1
ATOM 2241 N N . GLN A 1 293 ? 7.724 -8.427 15.354 1.00 96.38 293 GLN A N 1
ATOM 2242 C CA . GLN A 1 293 ? 6.624 -9.108 14.680 1.00 96.38 293 GLN A CA 1
ATOM 2243 C C . GLN A 1 293 ? 6.402 -8.564 13.263 1.00 96.38 293 GLN A C 1
ATOM 2245 O O . GLN A 1 293 ? 6.144 -9.330 12.335 1.00 96.38 293 GLN A O 1
ATOM 2250 N N . LYS A 1 294 ? 6.519 -7.242 13.086 1.00 97.12 294 LYS A N 1
ATOM 2251 C CA . LYS A 1 294 ? 6.412 -6.615 11.768 1.00 97.12 294 LYS A CA 1
ATOM 2252 C C . LYS A 1 294 ? 7.546 -7.049 10.841 1.00 97.12 294 LYS A C 1
ATOM 2254 O O . LYS A 1 294 ? 7.290 -7.308 9.670 1.00 97.12 294 LYS A O 1
ATOM 2259 N N . MET A 1 295 ? 8.769 -7.177 11.355 1.00 97.69 295 MET A N 1
ATOM 2260 C CA . MET A 1 295 ? 9.900 -7.699 10.583 1.00 97.69 295 MET A CA 1
ATOM 2261 C C . MET A 1 295 ? 9.676 -9.140 10.126 1.00 97.69 295 MET A C 1
ATOM 2263 O O . MET A 1 295 ? 9.982 -9.450 8.981 1.00 97.69 295 MET A O 1
ATOM 2267 N N . GLU A 1 296 ? 9.106 -10.002 10.972 1.00 98.00 296 GLU A N 1
ATOM 2268 C CA . GLU A 1 296 ? 8.778 -11.383 10.588 1.00 98.00 296 GLU A CA 1
ATOM 2269 C C . GLU A 1 296 ? 7.790 -11.440 9.417 1.00 98.00 296 GLU A C 1
ATOM 2271 O O . GLU A 1 296 ? 7.929 -12.280 8.531 1.00 98.00 296 GLU A O 1
ATOM 2276 N N . TRP A 1 297 ? 6.806 -10.536 9.377 1.00 98.12 297 TRP A N 1
ATOM 2277 C CA . TRP A 1 297 ? 5.895 -10.441 8.236 1.00 98.12 297 TRP A CA 1
ATOM 2278 C C . TRP A 1 297 ? 6.580 -9.881 6.988 1.00 98.12 297 TRP A C 1
ATOM 2280 O O . TRP A 1 297 ? 6.364 -10.395 5.895 1.00 98.12 297 TRP A O 1
ATOM 2290 N N . ILE A 1 298 ? 7.425 -8.858 7.147 1.00 98.25 298 ILE A N 1
ATOM 2291 C CA . ILE A 1 298 ? 8.171 -8.243 6.040 1.00 98.25 298 ILE A CA 1
ATOM 2292 C C . ILE A 1 298 ? 9.148 -9.237 5.402 1.00 98.25 298 ILE A C 1
ATOM 2294 O O . ILE A 1 298 ? 9.305 -9.232 4.186 1.00 98.25 298 ILE A O 1
ATOM 2298 N N . ALA A 1 299 ? 9.755 -10.125 6.192 1.00 98.00 299 ALA A N 1
ATOM 2299 C CA . ALA A 1 299 ? 10.720 -11.115 5.717 1.00 98.00 299 ALA A CA 1
ATOM 2300 C C . ALA A 1 299 ? 10.146 -12.116 4.695 1.00 98.00 299 ALA A C 1
ATOM 2302 O O . ALA A 1 299 ? 10.909 -12.790 4.011 1.00 98.00 299 ALA A O 1
ATOM 2303 N N . TRP A 1 300 ? 8.819 -12.218 4.555 1.00 98.25 300 TRP A N 1
ATOM 2304 C CA . TRP A 1 300 ? 8.205 -13.018 3.489 1.00 98.25 300 TRP A CA 1
ATOM 2305 C C . TRP A 1 300 ? 8.359 -12.397 2.098 1.00 98.25 300 TRP A C 1
ATOM 2307 O O . TRP A 1 300 ? 8.282 -13.126 1.112 1.00 98.25 300 TRP A O 1
ATOM 2317 N N . TYR A 1 301 ? 8.610 -11.090 2.011 1.00 97.50 301 TYR A N 1
ATOM 2318 C CA . TYR A 1 301 ? 8.856 -10.362 0.766 1.00 97.50 301 TYR A CA 1
ATOM 2319 C C . TYR A 1 301 ? 10.343 -10.343 0.415 1.00 97.50 301 TYR A C 1
ATOM 2321 O O . TYR A 1 301 ? 10.912 -9.278 0.181 1.00 97.50 301 TYR A O 1
ATOM 2329 N N . GLU A 1 302 ? 10.984 -11.515 0.403 1.00 96.81 302 GLU A N 1
ATOM 2330 C CA . GLU A 1 302 ? 12.433 -11.659 0.189 1.00 96.81 302 GLU A CA 1
ATOM 2331 C C . GLU A 1 302 ? 12.900 -10.890 -1.049 1.00 96.81 302 GLU A C 1
ATOM 2333 O O . GLU A 1 302 ? 13.869 -10.133 -1.002 1.00 96.81 302 GLU A O 1
ATOM 2338 N N . SER A 1 303 ? 12.149 -11.005 -2.144 1.00 94.19 303 SER A N 1
ATOM 2339 C CA . SER A 1 303 ? 12.470 -10.336 -3.397 1.00 94.19 303 SER A CA 1
ATOM 2340 C C . SER A 1 303 ? 12.403 -8.804 -3.349 1.00 94.19 303 SER A C 1
ATOM 2342 O O . SER A 1 303 ? 12.903 -8.147 -4.263 1.00 94.19 303 SER A O 1
ATOM 2344 N N . GLN A 1 304 ? 11.786 -8.238 -2.308 1.00 93.31 304 GLN A N 1
ATOM 2345 C CA . GLN A 1 304 ? 11.638 -6.798 -2.100 1.00 93.31 304 GLN A CA 1
ATOM 2346 C C . GLN A 1 304 ? 12.629 -6.240 -1.073 1.00 93.31 304 GLN A C 1
ATOM 2348 O O . GLN A 1 304 ? 12.761 -5.021 -0.961 1.00 93.31 304 GLN A O 1
ATOM 2353 N N . ILE A 1 305 ? 13.339 -7.089 -0.322 1.00 93.44 305 ILE A N 1
ATOM 2354 C CA . ILE A 1 305 ? 14.211 -6.631 0.766 1.00 93.44 305 ILE A CA 1
ATOM 2355 C C . ILE A 1 305 ? 15.345 -5.754 0.236 1.00 93.44 305 ILE A C 1
ATOM 2357 O O . ILE A 1 305 ? 15.501 -4.612 0.673 1.00 93.44 305 ILE A O 1
ATOM 2361 N N . ASP A 1 306 ? 16.101 -6.247 -0.740 1.00 90.69 306 ASP A N 1
ATOM 2362 C CA . ASP A 1 306 ? 17.232 -5.505 -1.299 1.00 90.69 306 ASP A CA 1
ATOM 2363 C C . ASP A 1 306 ? 16.772 -4.250 -2.042 1.00 90.69 306 ASP A C 1
ATOM 2365 O O . ASP A 1 306 ? 17.402 -3.198 -1.932 1.00 90.69 306 ASP A O 1
ATOM 2369 N N . SER A 1 307 ? 15.644 -4.315 -2.756 1.00 86.56 307 SER A N 1
ATOM 2370 C CA . SER A 1 307 ? 15.118 -3.137 -3.439 1.00 86.56 307 SER A CA 1
ATOM 2371 C C . SER A 1 307 ? 14.632 -2.092 -2.444 1.00 86.56 307 SER A C 1
ATOM 2373 O O . SER A 1 307 ? 14.991 -0.937 -2.584 1.00 86.56 307 SER A O 1
ATOM 2375 N N . ILE A 1 308 ? 13.852 -2.443 -1.424 1.00 88.81 308 ILE A N 1
ATOM 2376 C CA . ILE A 1 308 ? 13.211 -1.455 -0.541 1.00 88.81 308 ILE A CA 1
ATOM 2377 C C . ILE A 1 308 ? 14.153 -0.986 0.575 1.00 88.81 308 ILE A C 1
ATOM 2379 O O . ILE A 1 308 ? 14.190 0.201 0.898 1.00 88.81 308 ILE A O 1
ATOM 2383 N N . PHE A 1 309 ? 14.922 -1.904 1.158 1.00 91.19 309 PHE A N 1
ATOM 2384 C CA . PHE A 1 309 ? 15.729 -1.667 2.357 1.00 91.19 309 PHE A CA 1
ATOM 2385 C C . PHE A 1 309 ? 17.237 -1.710 2.084 1.00 91.19 309 PHE A C 1
ATOM 2387 O O . PHE A 1 309 ? 18.033 -1.295 2.928 1.00 91.19 309 PHE A O 1
ATOM 2394 N N . GLY A 1 310 ? 17.665 -2.225 0.931 1.00 90.75 310 GLY A N 1
ATOM 2395 C CA . GLY A 1 310 ? 19.073 -2.464 0.607 1.00 90.75 310 GLY A CA 1
ATOM 2396 C C . GLY A 1 310 ? 19.644 -3.749 1.213 1.00 90.75 310 GLY A C 1
ATOM 2397 O O . GLY A 1 310 ? 20.587 -4.295 0.651 1.00 90.75 310 GLY A O 1
ATOM 2398 N N . SER A 1 311 ? 19.106 -4.215 2.345 1.00 93.75 311 SER A N 1
ATOM 2399 C CA . SER A 1 311 ? 19.407 -5.513 2.964 1.00 93.75 311 SER A CA 1
ATOM 2400 C C . SER A 1 311 ? 18.443 -5.813 4.121 1.00 93.75 311 SER A C 1
ATOM 2402 O O . SER A 1 311 ? 17.786 -4.912 4.654 1.00 93.75 311 SER A O 1
ATOM 2404 N N . HIS A 1 312 ? 18.423 -7.067 4.587 1.00 95.00 312 HIS A N 1
ATOM 2405 C CA . HIS A 1 312 ? 17.682 -7.482 5.793 1.00 95.00 312 HIS A CA 1
ATOM 2406 C C . HIS A 1 312 ? 18.077 -6.687 7.048 1.00 95.00 312 HIS A C 1
ATOM 2408 O O . HIS A 1 312 ? 17.227 -6.344 7.869 1.00 95.00 312 HIS A O 1
ATOM 2414 N N . GLU A 1 313 ? 19.360 -6.342 7.192 1.00 95.81 313 GLU A N 1
ATOM 2415 C CA . GLU A 1 313 ? 19.880 -5.604 8.354 1.00 95.81 313 GLU A CA 1
ATOM 2416 C C . GLU A 1 313 ? 19.296 -4.186 8.463 1.00 95.81 313 GLU A C 1
ATOM 2418 O O . GLU A 1 313 ? 19.178 -3.641 9.562 1.00 95.81 313 GLU A O 1
ATOM 2423 N N . ASN A 1 314 ? 18.878 -3.605 7.335 1.00 95.00 314 ASN A N 1
ATOM 2424 C CA . ASN A 1 314 ? 18.340 -2.250 7.263 1.00 95.00 314 ASN A CA 1
ATOM 2425 C C . ASN A 1 314 ? 16.831 -2.164 7.535 1.00 95.00 314 ASN A C 1
ATOM 2427 O O . ASN A 1 314 ? 16.330 -1.063 7.781 1.00 95.00 314 ASN A O 1
ATOM 2431 N N . VAL A 1 315 ? 16.107 -3.291 7.571 1.00 95.62 315 VAL A N 1
ATOM 2432 C CA . VAL A 1 315 ? 14.655 -3.307 7.830 1.00 95.62 315 VAL A CA 1
ATOM 2433 C C . VAL A 1 315 ? 14.339 -2.680 9.189 1.00 95.62 315 VAL A C 1
ATOM 2435 O O . VAL A 1 315 ? 13.540 -1.746 9.287 1.00 95.62 315 VAL A O 1
ATOM 2438 N N . LYS A 1 316 ? 15.010 -3.143 10.250 1.00 96.44 316 LYS A N 1
ATOM 2439 C CA . LYS A 1 316 ? 14.770 -2.658 11.615 1.00 96.44 316 LYS A CA 1
ATOM 2440 C C . LYS A 1 316 ? 15.137 -1.182 11.800 1.00 96.44 316 LYS A C 1
ATOM 2442 O O . LYS A 1 316 ? 14.282 -0.440 12.284 1.00 96.44 316 LYS A O 1
ATOM 2447 N N . PRO A 1 317 ? 16.344 -0.710 11.418 1.00 95.19 317 PRO A N 1
ATOM 2448 C CA . PRO A 1 317 ? 16.666 0.715 11.466 1.00 95.19 317 PRO A CA 1
ATOM 2449 C C . PRO A 1 317 ? 15.633 1.591 10.752 1.00 95.19 317 PRO A C 1
ATOM 2451 O O . PRO A 1 317 ? 15.283 2.653 11.265 1.00 95.19 317 PRO A O 1
ATOM 2454 N N . LEU A 1 318 ? 15.116 1.142 9.603 1.00 94.06 318 LEU A N 1
ATOM 2455 C CA . LEU A 1 318 ? 14.143 1.905 8.830 1.00 94.06 318 LEU A CA 1
ATOM 2456 C C . LEU A 1 318 ? 12.783 1.998 9.530 1.00 94.06 318 LEU A C 1
ATOM 2458 O O . LEU A 1 318 ? 12.231 3.092 9.647 1.00 94.06 318 LEU A O 1
ATOM 2462 N N . LEU A 1 319 ? 12.278 0.880 10.060 1.00 95.25 319 LEU A N 1
ATOM 2463 C CA . LEU A 1 319 ? 11.054 0.848 10.870 1.00 95.25 319 LEU A CA 1
ATOM 2464 C C . LEU A 1 319 ? 11.168 1.754 12.107 1.00 95.25 319 LEU A C 1
ATOM 2466 O O . LEU A 1 319 ? 10.234 2.482 12.455 1.00 95.25 319 LEU A O 1
ATOM 2470 N N . LEU A 1 320 ? 12.345 1.770 12.741 1.00 94.94 320 LEU A N 1
ATOM 2471 C CA . LEU A 1 320 ? 12.597 2.567 13.938 1.00 94.94 320 LEU A CA 1
ATOM 2472 C C . LEU A 1 320 ? 12.683 4.081 13.681 1.00 94.94 320 LEU A C 1
ATOM 2474 O O . LEU A 1 320 ? 12.544 4.842 14.640 1.00 94.94 320 LEU A O 1
ATOM 2478 N N . LYS A 1 321 ? 12.802 4.550 12.426 1.00 93.19 321 LYS A N 1
ATOM 2479 C CA . LYS A 1 321 ? 12.727 5.993 12.105 1.00 93.19 321 LYS A CA 1
ATOM 2480 C C . LYS A 1 321 ? 11.392 6.628 12.525 1.00 93.19 321 LYS A C 1
ATOM 2482 O O . LYS A 1 321 ? 11.355 7.820 12.810 1.00 93.19 321 LYS A O 1
ATOM 2487 N N . ASN A 1 322 ? 10.315 5.840 12.592 1.00 88.88 322 ASN A N 1
ATOM 2488 C CA . ASN A 1 322 ? 8.987 6.275 13.043 1.00 88.88 322 ASN A CA 1
ATOM 2489 C C . ASN A 1 322 ? 8.585 5.686 14.410 1.00 88.88 322 ASN A C 1
ATOM 2491 O O . ASN A 1 322 ? 7.422 5.786 14.792 1.00 88.88 322 ASN A O 1
ATOM 2495 N N . ALA A 1 323 ? 9.494 5.051 15.153 1.00 90.69 323 ALA A N 1
ATOM 2496 C CA . ALA A 1 323 ? 9.136 4.318 16.364 1.00 90.69 323 ALA A CA 1
ATOM 2497 C C . ALA A 1 323 ? 8.966 5.194 17.616 1.00 90.69 323 ALA A C 1
ATOM 2499 O O . ALA A 1 323 ? 9.563 6.259 17.767 1.00 90.69 323 ALA A O 1
ATOM 2500 N N . ARG A 1 324 ? 8.194 4.674 18.573 1.00 92.25 324 ARG A N 1
ATOM 2501 C CA . ARG A 1 324 ? 8.093 5.167 19.952 1.00 92.25 324 ARG A CA 1
ATOM 2502 C C . ARG A 1 324 ? 8.240 3.973 20.888 1.00 92.25 324 ARG A C 1
ATOM 2504 O O . ARG A 1 324 ? 7.648 2.930 20.646 1.00 92.25 324 ARG A O 1
ATOM 2511 N N . ASN A 1 325 ? 9.049 4.109 21.940 1.00 89.56 325 ASN A N 1
ATOM 2512 C CA . ASN A 1 325 ? 9.336 3.025 22.893 1.00 89.56 325 ASN A CA 1
ATOM 2513 C C . ASN A 1 325 ? 9.796 1.711 22.218 1.00 89.56 325 ASN A C 1
ATOM 2515 O O . ASN A 1 325 ? 9.406 0.629 22.641 1.00 89.56 325 ASN A O 1
ATOM 2519 N N . ASN A 1 326 ? 10.618 1.806 21.163 1.00 90.38 326 ASN A N 1
ATOM 2520 C CA . ASN A 1 326 ? 11.094 0.686 20.326 1.00 90.38 326 ASN A CA 1
ATOM 2521 C C . ASN A 1 326 ? 10.020 -0.076 19.531 1.00 90.38 326 ASN A C 1
ATOM 2523 O O . ASN A 1 326 ? 10.338 -1.059 18.858 1.00 90.38 326 ASN A O 1
ATOM 2527 N N . ASN A 1 327 ? 8.779 0.401 19.532 1.00 93.25 327 ASN A N 1
ATOM 2528 C CA . ASN A 1 327 ? 7.721 -0.124 18.687 1.00 93.25 327 ASN A CA 1
ATOM 2529 C C . ASN A 1 327 ? 7.473 0.807 17.504 1.00 93.25 327 ASN A C 1
ATOM 2531 O O . ASN A 1 327 ? 7.439 2.032 17.641 1.00 93.25 327 ASN A O 1
ATOM 2535 N N . THR A 1 328 ? 7.308 0.211 16.330 1.00 95.00 328 THR A N 1
ATOM 2536 C CA . THR A 1 328 ? 7.032 0.928 15.087 1.00 95.00 328 THR A CA 1
ATOM 2537 C C . THR A 1 328 ? 5.677 1.615 15.196 1.00 95.00 328 THR A C 1
ATOM 2539 O O . THR A 1 328 ? 4.721 1.008 15.675 1.00 95.00 328 THR A O 1
ATOM 2542 N N . ILE A 1 329 ? 5.571 2.867 14.747 1.00 95.56 329 ILE A N 1
ATOM 2543 C CA . ILE A 1 329 ? 4.286 3.566 14.666 1.00 95.56 329 ILE A CA 1
ATOM 2544 C C . ILE A 1 329 ? 3.813 3.602 13.217 1.00 95.56 329 ILE A C 1
ATOM 2546 O O . ILE A 1 329 ? 4.484 4.149 12.343 1.00 95.56 329 ILE A O 1
ATOM 2550 N N . GLU A 1 330 ? 2.631 3.045 12.989 1.00 96.00 330 GLU A N 1
ATOM 2551 C CA . GLU A 1 330 ? 1.862 3.189 11.757 1.00 96.00 330 GLU A CA 1
ATOM 2552 C C . GLU A 1 330 ? 0.915 4.379 11.906 1.00 96.00 330 GLU A C 1
ATOM 2554 O O . GLU A 1 330 ? 0.344 4.602 12.979 1.00 96.00 330 GLU A O 1
ATOM 2559 N N . ARG A 1 331 ? 0.760 5.172 10.847 1.00 95.19 331 ARG A N 1
ATOM 2560 C CA . ARG A 1 331 ? -0.045 6.395 10.883 1.00 95.19 331 ARG A CA 1
ATOM 2561 C C . ARG A 1 331 ? -1.142 6.351 9.848 1.00 95.19 331 ARG A C 1
ATOM 2563 O O . ARG A 1 331 ? -0.941 5.890 8.728 1.00 95.19 331 ARG A O 1
ATOM 2570 N N . PHE A 1 332 ? -2.288 6.877 10.250 1.00 95.56 332 PHE A N 1
ATOM 2571 C CA . PHE A 1 332 ? -3.508 6.814 9.474 1.00 95.56 332 PHE A CA 1
ATOM 2572 C C . PHE A 1 332 ? -4.252 8.139 9.514 1.00 95.56 332 PHE A C 1
ATOM 2574 O O . PHE A 1 332 ? -4.263 8.825 10.536 1.00 95.56 332 PHE A O 1
ATOM 2581 N N . TRP A 1 333 ? -4.920 8.475 8.421 1.00 94.69 333 TRP A N 1
ATOM 2582 C CA . TRP A 1 333 ? -5.603 9.744 8.244 1.00 94.69 333 TRP A CA 1
ATOM 2583 C C . TRP A 1 333 ? -7.066 9.521 7.904 1.00 94.69 333 TRP A C 1
ATOM 2585 O O . TRP A 1 333 ? -7.399 8.877 6.909 1.00 94.69 333 TRP A O 1
ATOM 2595 N N . LYS A 1 334 ? -7.942 10.110 8.717 1.00 92.69 334 LYS A N 1
ATOM 2596 C CA . LYS A 1 334 ? -9.336 10.328 8.344 1.00 92.69 334 LYS A CA 1
ATOM 2597 C C . LYS A 1 334 ? -9.421 11.640 7.584 1.00 92.69 334 LYS A C 1
ATOM 2599 O O . LYS A 1 334 ? -8.900 12.660 8.040 1.00 92.69 334 LYS A O 1
ATOM 2604 N N . VAL A 1 335 ? -10.072 11.609 6.430 1.00 91.69 335 VAL A N 1
ATOM 2605 C CA . VAL A 1 335 ? -10.056 12.714 5.466 1.00 91.69 335 VAL A CA 1
ATOM 2606 C C . VAL A 1 335 ? -11.451 13.259 5.186 1.00 91.69 335 VAL A C 1
ATOM 2608 O O . VAL A 1 335 ? -12.459 12.593 5.416 1.00 91.69 335 VAL A O 1
ATOM 2611 N N . GLN A 1 336 ? -11.499 14.487 4.684 1.00 88.44 336 GLN A N 1
ATOM 2612 C CA . GLN A 1 336 ? -12.691 15.144 4.151 1.00 88.44 336 GLN A CA 1
ATOM 2613 C C . GLN A 1 336 ? -12.351 15.762 2.793 1.00 88.44 336 GLN A C 1
ATOM 2615 O O . GLN A 1 336 ? -11.210 16.171 2.570 1.00 88.44 336 GLN A O 1
ATOM 2620 N N . LYS A 1 337 ? -13.326 15.810 1.879 1.00 83.81 337 LYS A N 1
ATOM 2621 C CA . LYS A 1 337 ? -13.180 16.561 0.622 1.00 83.81 337 LYS A CA 1
ATOM 2622 C C . LYS A 1 337 ? -13.158 18.059 0.946 1.00 83.81 337 LYS A C 1
ATOM 2624 O O . LYS A 1 337 ? -13.927 18.484 1.809 1.00 83.81 337 LYS A O 1
ATOM 2629 N N . THR A 1 338 ? -12.253 18.804 0.308 1.00 76.44 338 THR A N 1
ATOM 2630 C CA . THR A 1 338 ? -12.135 20.262 0.481 1.00 76.44 338 THR A CA 1
ATOM 2631 C C . THR A 1 338 ? -13.348 21.010 -0.050 1.00 76.44 338 THR A C 1
ATOM 2633 O O . THR A 1 338 ? -13.919 20.551 -1.069 1.00 76.44 338 THR A O 1
#

Secondary structure (DSSP, 8-state):
--PPPPPP----------------------------------------------------------------PPP---GGGS-TT--EEEEEESSTTHHHHHHHHHHHHHTTTSEEEEEEEE-PPPSS--TTS-GGGPPPHHHHHHHHHHHHHHHT-EEEEEEEPPGGG-B-TTT--BSS-STTTTBSPPPGGGHHHHHHHHHHHHHHHHSS----EEEEEE--TT-BHHHHHHHHHHHHH-SSGGGEEEEP-TTTTT-TTSSS-----HHHHHHHTTEEEEEEEEEEE-HHHHHHHHTT-HHHHHHHHSSHHHHHHHHHTT-BTTBEEEEEEEEEE-

Radius of gyration: 28.82 Å; Cα contacts (8 Å, |Δi|>4): 495; chains: 1; bounding box: 85×62×96 Å

pLDDT: mean 76.33, std 27.49, range [23.22, 98.69]

Sequence (338 aa):
PTFPALRQSKKLCNSESFDNVQSLNGSTTDGLRHDSASIKLAVVAHLRKSRVKSVLWCTDFFCDPGSFVVSVSPPELSLAWIPKEFSRVVVVSPHMDDAILSCGGLLSLLLKKMECLTVTVCTGDPAVVDPANPPHGIALPSLRRNEEVAALRALGCDLVQLDLLDAIYRTDPRSGRPLYPTMKSIWTMPLDADESQRKALCAKLEQYVARKSGRPTLFIAPMGIGHHVDHILCTQVVLSLVESTDQVLLFEDFPYVVDQGAHVGVADSGEKALKRLNLVGAQRFEQECNTEQKMEWIAWYESQIDSIFGSHENVKPLLLKNARNNNTIERFWKVQKT

Solvent-accessible surface area (backbone atoms only — not comparable to full-atom values): 20743 Å² total; per-residue (Å²): 137,83,86,84,84,86,81,88,80,89,84,81,88,82,90,87,87,85,88,84,88,84,86,81,88,87,77,92,82,83,86,84,80,89,82,92,80,86,87,83,82,87,82,91,78,91,79,87,87,81,90,87,89,90,86,86,88,80,92,82,90,81,92,78,92,74,79,82,72,80,77,72,69,71,75,76,78,69,61,78,83,55,65,84,73,47,57,33,39,39,36,47,18,44,40,72,53,43,46,59,61,23,42,37,48,58,50,58,57,43,58,78,77,35,54,48,36,38,39,29,36,36,46,25,76,64,97,79,75,54,87,91,60,39,73,94,76,45,69,52,42,75,59,43,51,55,25,41,53,51,25,35,53,73,68,68,46,47,79,44,73,65,58,33,67,40,63,84,66,36,51,40,90,89,77,68,43,57,73,28,84,43,89,58,57,41,45,34,80,70,54,82,84,43,49,66,59,52,51,53,50,40,64,56,50,42,46,70,73,73,56,83,75,93,64,44,54,34,36,36,29,38,47,23,36,30,31,40,23,58,29,42,48,50,32,55,44,54,67,71,70,47,95,47,51,87,38,38,35,27,27,51,31,46,61,33,66,80,30,61,76,62,67,84,36,58,81,56,38,71,72,57,25,29,56,75,69,52,35,40,75,74,45,79,49,78,38,77,21,60,42,67,63,51,48,62,46,54,60,39,40,59,77,46,32,48,77,71,45,66,33,77,81,37,47,59,64,57,49,52,72,54,38,56,97,82,20,23,48,34,42,35,32,35,44,38,79,109

Foldseek 3Di:
DDDDDDDDDDDDDDDDDDDDDDDDDDDDDDDDDDDDDDDDDDDDDDDDDDDDDDDDDDDDDDDDDDDPPPPPPDPPQDPVVQDPLFQEEEEEALALQFCLQFPLQVVLVVVVRHAYEYEYEALAFAPDDDCVDGVPLFHGSVLSVVLSVVLCVVSVHHYDYLNAHALSRDAQPVPRHRPQPDQLSQQAEDDPSCVVVLVSLLVVVCCVVPDDDPRLYAYEAALCQQRRHSRNSGVLSVVVRDPFLSSYKHWYGPPSQLDVPLGNGHNGHSVRSCVVNQKDQPDKDKGWGALVVSLVSSVSSVSCCCSRQVHSVRSQVSQCSQDDPSTGIIMMTRIDHD

Mean predicted aligned error: 13.66 Å

Nearest PDB structures (foldseek):
  7k5z-assembly1_A  TM=3.663E-01  e=3.933E-02  Legionella pneumophila subsp. pneumophila str. Philadelphia 1
  7k5z-assembly1_C  TM=3.605E-01  e=5.639E-02  Legionella pneumophila subsp. pneumophila str. Philadelphia 1
  1r6x-assembly1_A  TM=4.103E-01  e=1.007E+00  Saccharomyces cerevisiae
  6gg2-assembly1_A-2  TM=4.934E-01  e=8.934E-01  Aspergillus fumigatus Af293
  5iq4-assembly1_B  TM=3.593E-01  e=9.872E+00  Roseovarius nubinhibens ISM